Protein AF-N2BZY5-F1 (afdb_monomer)

Sequence (332 aa):
MLTHQGFYASSLWERPTHDDACEEAANELGKILTGQAGENLLLSGDLSRTLAQLPAAQDITGPLWVQYEPEMLTSLYQLQAACGATGLLTETAACTSNRLAELQEGLVCQELCDKAARAAYAVGPRFVIGTMSSAHIPVYDQDSPAARQVRALYTEQARALVDAQVHALFITGMTNIEDAVCAVHASRLVCSRPLICALDAEAVTSNYHKDQLSAQVKRLVDVGADAVGISNVLLSVGALFAACLDASDPVQPSVQTLAQDLVDSAQRYGIGTLMTICPDRSGCSDSQDSADEQAFLQLAQDLARANIRVIGAGKGSTAHHTAALSAGLLAL

pLDDT: mean 85.98, std 18.82, range [23.89, 98.56]

InterPro domains:
  IPR003726 Homocysteine-binding domain [PF02574] (42-327)
  IPR036589 Homocysteine-binding domain superfamily [G3DSA:3.20.20.330] (29-331)
  IPR036589 Homocysteine-binding domain superfamily [SSF82282] (37-327)

Radius of gyration: 19.5 Å; Cα contacts (8 Å, |Δi|>4): 643; chains: 1; bounding box: 45×69×50 Å

Secondary structure (DSSP, 8-state):
-----------TT-----HHHHHHHHHHHHHHHTTTT---EEEPPPSHHHHHTSGGGGT--TTHHHHH-HHHHHHHHHHHHHTT--EEEPS-TT-SHHHHHHTTS---HHHHHHHHHHHHHTT--SEEEEEE---S---S-TTSHHHHHHHHHHHHHHHHHHHTT-SEEEEEEE--HHHHHHHHHHHHTT--S-EEEEEEHHHHHTT--HHHHHHHHHHHHHTT-SEEEEEEEETTTTTTTTTT--TTS--PPPHHHHHHHHHHHHHTTT-EEEEEEEPP---S-HHHHHHHHHHHHHHHHHHHHTT--EEEE-TT--HHHHHHHHHHHHT-

Structure (mmCIF, N/CA/C/O backbone):
data_AF-N2BZY5-F1
#
_entry.id   AF-N2BZY5-F1
#
loop_
_atom_site.group_PDB
_atom_site.id
_atom_site.type_symbol
_atom_site.label_atom_id
_atom_site.label_alt_id
_atom_site.label_comp_id
_atom_site.label_asym_id
_atom_site.label_entity_id
_atom_site.label_seq_id
_atom_site.pdbx_PDB_ins_code
_atom_site.Cartn_x
_atom_site.Cartn_y
_atom_site.Cartn_z
_atom_site.occupancy
_atom_site.B_iso_or_equiv
_atom_site.auth_seq_id
_atom_site.auth_comp_id
_atom_site.auth_asym_id
_atom_site.auth_atom_id
_atom_site.pdbx_PDB_model_num
ATOM 1 N N . MET A 1 1 ? -21.542 -34.645 22.749 1.00 30.09 1 MET A N 1
ATOM 2 C CA . MET A 1 1 ? -20.431 -34.717 23.719 1.00 30.09 1 MET A CA 1
ATOM 3 C C . MET A 1 1 ? -19.150 -34.876 22.918 1.00 30.09 1 MET A C 1
ATOM 5 O O . MET A 1 1 ? -19.073 -35.853 22.193 1.00 30.09 1 MET A O 1
ATOM 9 N N . LEU A 1 2 ? -18.291 -33.845 22.964 1.00 28.16 2 LEU A N 1
ATOM 10 C CA . LEU A 1 2 ? -16.811 -33.847 23.012 1.00 28.16 2 LEU A CA 1
ATOM 11 C C . LEU A 1 2 ? -16.089 -35.090 22.414 1.00 28.16 2 LEU A C 1
ATOM 13 O O . LEU A 1 2 ? -16.429 -36.205 22.776 1.00 28.16 2 LEU A O 1
ATOM 17 N N . THR A 1 3 ? -15.029 -35.042 21.598 1.00 28.81 3 THR A N 1
ATOM 18 C CA . THR A 1 3 ? -14.005 -34.014 21.341 1.00 28.81 3 THR A CA 1
ATOM 19 C C . THR A 1 3 ? -12.932 -34.588 20.397 1.00 28.81 3 THR A C 1
ATOM 21 O O . THR A 1 3 ? -12.598 -35.760 20.514 1.00 28.81 3 THR A O 1
ATOM 24 N N . HIS A 1 4 ? -12.316 -33.684 19.626 1.00 29.47 4 HIS A N 1
ATOM 25 C CA . HIS A 1 4 ? -10.886 -33.587 19.282 1.00 29.47 4 HIS A CA 1
ATOM 26 C C . HIS A 1 4 ? -10.173 -34.508 18.265 1.00 29.47 4 HIS A C 1
ATOM 28 O O . HIS A 1 4 ? -10.130 -35.723 18.394 1.00 29.47 4 HIS A O 1
ATOM 34 N N . GLN A 1 5 ? -9.411 -33.779 17.427 1.00 27.20 5 GLN A N 1
ATOM 35 C CA . GLN A 1 5 ? -8.133 -34.075 16.753 1.00 27.20 5 GLN A CA 1
ATOM 36 C C . GLN A 1 5 ? -8.220 -34.739 15.362 1.00 27.20 5 GLN A C 1
ATOM 38 O O . GLN A 1 5 ? -8.852 -35.768 15.201 1.00 27.20 5 GLN A O 1
ATOM 43 N N . GLY A 1 6 ? -7.612 -34.203 14.296 1.00 23.89 6 GLY A N 1
ATOM 44 C CA . GLY A 1 6 ? -6.551 -33.197 14.222 1.00 23.89 6 GLY A CA 1
ATOM 45 C C . GLY A 1 6 ? -6.642 -32.308 12.980 1.00 23.89 6 GLY A C 1
ATOM 46 O O . GLY A 1 6 ? -6.940 -32.769 11.881 1.00 23.89 6 GLY A O 1
ATOM 47 N N . PHE A 1 7 ? -6.328 -31.028 13.186 1.00 28.34 7 PHE A N 1
ATOM 48 C CA . PHE A 1 7 ? -5.764 -30.153 12.166 1.00 28.34 7 PHE A CA 1
ATOM 49 C C . PHE A 1 7 ? -4.431 -30.772 11.730 1.00 28.34 7 PHE A C 1
ATOM 51 O O . PHE A 1 7 ? -3.403 -30.563 12.371 1.00 28.34 7 PHE A O 1
ATOM 58 N N . TYR A 1 8 ? -4.459 -31.607 10.694 1.00 25.67 8 TYR A N 1
ATOM 59 C CA . TYR A 1 8 ? -3.241 -32.001 10.006 1.00 25.67 8 TYR A CA 1
ATOM 60 C C . TYR A 1 8 ? -2.843 -30.866 9.077 1.00 25.67 8 TYR A C 1
ATOM 62 O O . TYR A 1 8 ? -3.634 -30.422 8.248 1.00 25.67 8 TYR A O 1
ATOM 70 N N . ALA A 1 9 ? -1.606 -30.415 9.262 1.00 27.94 9 ALA A N 1
ATOM 71 C CA . ALA A 1 9 ? -0.863 -29.575 8.348 1.00 27.94 9 ALA A CA 1
ATOM 72 C C . ALA A 1 9 ? -0.946 -30.155 6.927 1.00 27.94 9 ALA A C 1
ATOM 74 O O . ALA A 1 9 ? -0.213 -31.080 6.579 1.00 27.94 9 ALA A O 1
ATOM 75 N N . SER A 1 10 ? -1.873 -29.645 6.118 1.00 26.27 10 SER A N 1
ATOM 76 C CA . SER A 1 10 ? -1.855 -29.859 4.677 1.00 26.27 10 SER A CA 1
ATOM 77 C C . SER A 1 10 ? -0.783 -28.939 4.106 1.00 26.27 10 SER A C 1
ATOM 79 O O . SER A 1 10 ? -0.825 -27.736 4.362 1.00 26.27 10 SER A O 1
ATOM 81 N N . SER A 1 11 ? 0.198 -29.532 3.424 1.00 27.98 11 SER A N 1
ATOM 82 C CA . SER A 1 11 ? 1.244 -28.905 2.604 1.00 27.98 11 SER A CA 1
ATOM 83 C C . SER A 1 11 ? 1.141 -27.376 2.478 1.00 27.98 11 SER A C 1
ATOM 85 O O . SER A 1 11 ? 0.394 -26.848 1.660 1.00 27.98 11 SER A O 1
ATOM 87 N N . LEU A 1 12 ? 1.981 -26.667 3.242 1.00 28.31 12 LEU A N 1
ATOM 88 C CA . LEU A 1 12 ? 2.217 -25.207 3.225 1.00 28.31 12 LEU A CA 1
ATOM 89 C C . LEU A 1 12 ? 2.613 -24.618 1.845 1.00 28.31 12 LEU A C 1
ATOM 91 O O . LEU A 1 12 ? 2.941 -23.442 1.749 1.00 28.31 12 LEU A O 1
ATOM 95 N N . TRP A 1 13 ? 2.563 -25.420 0.780 1.00 32.06 13 TRP A N 1
ATOM 96 C CA . TRP A 1 13 ? 2.976 -25.095 -0.586 1.00 32.06 13 TRP A CA 1
ATOM 97 C C . TRP A 1 13 ? 1.887 -25.360 -1.638 1.00 32.06 13 TRP A C 1
ATOM 99 O O . TRP A 1 13 ? 2.074 -25.009 -2.797 1.00 32.06 13 TRP A O 1
ATOM 109 N N . GLU A 1 14 ? 0.749 -25.942 -1.251 1.00 28.44 14 GLU A N 1
ATOM 110 C CA . GLU A 1 14 ? -0.362 -26.271 -2.153 1.00 28.44 14 GLU A CA 1
ATOM 111 C C . GLU A 1 14 ? -1.662 -25.669 -1.610 1.00 28.44 14 GLU A C 1
ATOM 113 O O . GLU A 1 14 ? -2.614 -26.371 -1.269 1.00 28.44 14 GLU A O 1
ATOM 118 N N . ARG A 1 15 ? -1.731 -24.335 -1.510 1.00 36.06 15 ARG A N 1
ATOM 119 C CA . ARG A 1 15 ? -3.056 -23.702 -1.533 1.00 36.06 15 ARG A CA 1
ATOM 120 C C . ARG A 1 15 ? -3.596 -23.822 -2.963 1.00 36.06 15 ARG A C 1
ATOM 122 O O . ARG A 1 15 ? -2.824 -23.612 -3.899 1.00 36.06 15 ARG A O 1
ATOM 129 N N . PRO A 1 16 ? -4.887 -24.135 -3.158 1.00 32.97 16 PRO A N 1
ATOM 130 C CA . PRO A 1 16 ? -5.462 -24.147 -4.489 1.00 32.97 16 PRO A CA 1
ATOM 131 C C . PRO A 1 16 ? -5.433 -22.716 -5.029 1.00 32.97 16 PRO A C 1
ATOM 133 O O . PRO A 1 16 ? -6.160 -21.850 -4.550 1.00 32.97 16 PRO A O 1
ATOM 136 N N . THR A 1 17 ? -4.575 -22.470 -6.015 1.00 39.94 17 THR A N 1
ATOM 137 C CA . THR A 1 17 ? -4.549 -21.267 -6.854 1.00 39.94 17 THR A CA 1
ATOM 138 C C . THR A 1 17 ? -5.733 -21.303 -7.823 1.00 39.94 17 THR A C 1
ATOM 140 O O . THR A 1 17 ? -5.553 -21.349 -9.038 1.00 39.94 17 THR A O 1
ATOM 143 N N . HIS A 1 18 ? -6.953 -21.403 -7.298 1.00 46.59 18 HIS A N 1
ATOM 144 C CA . HIS A 1 18 ? -8.139 -21.143 -8.098 1.00 46.59 18 HIS A CA 1
ATOM 145 C C . HIS A 1 18 ? -8.402 -19.644 -8.022 1.00 46.59 18 HIS A C 1
ATOM 147 O O . HIS A 1 18 ? -8.586 -19.117 -6.922 1.00 46.59 18 HIS A O 1
ATOM 153 N N . ASP A 1 19 ? -8.369 -18.984 -9.183 1.00 60.66 19 ASP A N 1
ATOM 154 C CA . ASP A 1 19 ? -8.603 -17.543 -9.340 1.00 60.66 19 ASP A CA 1
ATOM 155 C C . ASP A 1 19 ? -9.827 -17.082 -8.526 1.00 60.66 19 ASP A C 1
ATOM 157 O O . ASP A 1 19 ? -9.755 -16.066 -7.840 1.00 60.66 19 ASP A O 1
ATOM 161 N N . ASP A 1 20 ? -10.877 -17.909 -8.465 1.00 63.81 20 ASP A N 1
ATOM 162 C CA . ASP A 1 20 ? -12.113 -17.676 -7.712 1.00 63.81 20 ASP A CA 1
ATOM 163 C C . ASP A 1 20 ? -11.895 -17.293 -6.234 1.00 63.81 20 ASP A C 1
ATOM 165 O O . ASP A 1 20 ? -12.515 -16.353 -5.747 1.00 63.81 20 ASP A O 1
ATOM 169 N N . ALA A 1 21 ? -10.997 -17.964 -5.499 1.00 70.44 21 ALA A N 1
ATOM 170 C CA . ALA A 1 21 ? -10.783 -17.670 -4.075 1.00 70.44 21 ALA A CA 1
ATOM 171 C C . ALA A 1 21 ? -10.055 -16.331 -3.865 1.00 70.44 21 ALA A C 1
ATOM 173 O O . ALA A 1 21 ? -10.334 -15.593 -2.916 1.00 70.44 21 ALA A O 1
ATOM 174 N N . CYS A 1 22 ? -9.124 -16.007 -4.766 1.00 79.44 22 CYS A N 1
ATOM 175 C CA . CYS A 1 22 ? -8.436 -14.719 -4.750 1.00 79.44 22 CYS A CA 1
ATOM 176 C C . CYS A 1 22 ? -9.388 -13.594 -5.179 1.00 79.44 22 CYS A C 1
ATOM 178 O O . CYS A 1 22 ? -9.349 -12.507 -4.604 1.00 79.44 22 CYS A O 1
ATOM 180 N N . GLU A 1 23 ? -10.277 -13.856 -6.140 1.00 82.31 23 GLU A N 1
ATOM 181 C CA . GLU A 1 23 ? -11.337 -12.936 -6.551 1.00 82.31 23 GLU A CA 1
ATOM 182 C C . GLU A 1 23 ? -12.365 -12.700 -5.440 1.00 82.31 23 GLU A C 1
ATOM 184 O O . GLU A 1 23 ? -12.753 -11.557 -5.202 1.00 82.31 23 GLU A O 1
ATOM 189 N N . GLU A 1 24 ? -12.783 -13.737 -4.711 1.00 86.62 24 GLU A N 1
ATOM 190 C CA . GLU A 1 24 ? -13.668 -13.608 -3.549 1.00 86.62 24 GLU A CA 1
ATOM 191 C C . GLU A 1 24 ? -13.045 -12.723 -2.463 1.00 86.62 24 GLU A C 1
ATOM 193 O O . GLU A 1 24 ? -13.694 -11.780 -2.001 1.00 86.62 24 GLU A O 1
ATOM 198 N N . ALA A 1 25 ? -11.777 -12.961 -2.112 1.00 89.50 25 ALA A N 1
ATOM 199 C CA . ALA A 1 25 ? -11.051 -12.137 -1.146 1.00 89.50 25 ALA A CA 1
ATOM 200 C C . ALA A 1 25 ? -10.873 -10.688 -1.639 1.00 89.50 25 ALA A C 1
ATOM 202 O O . ALA A 1 25 ? -11.050 -9.739 -0.876 1.00 89.50 25 ALA A O 1
ATOM 203 N N . ALA A 1 26 ? -10.573 -10.484 -2.924 1.00 88.44 26 ALA A N 1
ATOM 204 C CA . ALA A 1 26 ? -10.478 -9.150 -3.516 1.00 88.44 26 ALA A CA 1
ATOM 205 C C . ALA A 1 26 ? -11.829 -8.407 -3.478 1.00 88.44 26 ALA A C 1
ATOM 207 O O . ALA A 1 26 ? -11.891 -7.230 -3.116 1.00 88.44 26 ALA A O 1
ATOM 208 N N . ASN A 1 27 ? -12.928 -9.098 -3.789 1.00 88.25 27 ASN A N 1
ATOM 209 C CA . ASN A 1 27 ? -14.283 -8.549 -3.727 1.00 88.25 27 ASN A CA 1
ATOM 210 C C . ASN A 1 27 ? -14.700 -8.209 -2.292 1.00 88.25 27 ASN A C 1
ATOM 212 O O . ASN A 1 27 ? -15.341 -7.183 -2.055 1.00 88.25 27 ASN A O 1
ATOM 216 N N . GLU A 1 28 ? -14.345 -9.058 -1.329 1.00 92.88 28 GLU A N 1
ATOM 217 C CA . GLU A 1 28 ? -14.543 -8.794 0.094 1.00 92.88 28 GLU A CA 1
ATOM 218 C C . GLU A 1 28 ? -13.796 -7.526 0.521 1.00 92.88 28 GLU A C 1
ATOM 220 O O . GLU A 1 28 ? -14.410 -6.607 1.065 1.00 92.88 28 GLU A O 1
ATOM 225 N N . LEU A 1 29 ? -12.509 -7.417 0.185 1.00 91.94 29 LEU A N 1
ATOM 226 C CA . LEU A 1 29 ? -11.704 -6.234 0.476 1.00 91.94 29 LEU A CA 1
ATOM 227 C C . LEU A 1 29 ? -12.298 -4.961 -0.150 1.00 91.94 29 LEU A C 1
ATOM 229 O O . LEU A 1 29 ? -12.367 -3.926 0.513 1.00 91.94 29 LEU A O 1
ATOM 233 N N . GLY A 1 30 ? -12.804 -5.035 -1.385 1.00 88.12 30 GLY A N 1
ATOM 234 C CA . GLY A 1 30 ? -13.513 -3.927 -2.036 1.00 88.12 30 GLY A CA 1
ATOM 235 C C . GLY A 1 30 ? -14.755 -3.454 -1.264 1.00 88.12 30 GLY A C 1
ATOM 236 O O . GLY A 1 30 ? -14.996 -2.248 -1.136 1.00 88.12 30 GLY A O 1
ATOM 237 N N . LYS A 1 31 ? -15.526 -4.381 -0.680 1.00 88.75 31 LYS A N 1
ATOM 238 C CA . LYS A 1 31 ? -16.683 -4.047 0.172 1.00 88.75 31 LYS A CA 1
ATOM 239 C C . LYS A 1 31 ? -16.264 -3.388 1.484 1.00 88.75 31 LYS A C 1
ATOM 241 O O . LYS A 1 31 ? -16.974 -2.507 1.965 1.00 88.75 31 LYS A O 1
ATOM 246 N N . ILE A 1 32 ? -15.130 -3.788 2.060 1.00 91.19 32 ILE A N 1
ATOM 247 C CA . ILE A 1 32 ? -14.583 -3.150 3.267 1.00 91.19 32 ILE A CA 1
ATOM 248 C C . ILE A 1 32 ? -14.121 -1.728 2.949 1.00 91.19 32 ILE A C 1
ATOM 250 O O . ILE A 1 32 ? -14.527 -0.786 3.626 1.00 91.19 32 ILE A O 1
ATOM 254 N N . LEU A 1 33 ? -13.346 -1.560 1.872 1.00 87.81 33 LEU A N 1
ATOM 255 C CA . LEU A 1 33 ? -12.837 -0.263 1.420 1.00 87.81 33 LEU A CA 1
ATOM 256 C C . LEU A 1 33 ? -13.963 0.758 1.232 1.00 87.81 33 LEU A C 1
ATOM 258 O O . LEU A 1 33 ? -13.866 1.880 1.719 1.00 87.81 33 LEU A O 1
ATOM 262 N N . THR A 1 34 ? -15.049 0.355 0.571 1.00 81.75 34 THR A N 1
ATOM 263 C CA . THR A 1 34 ? -16.216 1.211 0.291 1.00 81.75 34 THR A CA 1
ATOM 264 C C . THR A 1 34 ? -17.190 1.341 1.471 1.00 81.75 34 THR A C 1
ATOM 266 O O . THR A 1 34 ? -18.196 2.043 1.369 1.00 81.75 34 THR A O 1
ATOM 269 N N . GLY A 1 35 ? -16.925 0.669 2.596 1.00 81.38 35 GLY A N 1
ATOM 270 C CA . GLY A 1 35 ? -17.772 0.682 3.791 1.00 81.38 35 GLY A CA 1
ATOM 271 C C . GLY A 1 35 ? -19.040 -0.177 3.699 1.00 81.38 35 GLY A C 1
ATOM 272 O O . GLY A 1 35 ? -19.805 -0.225 4.659 1.00 81.38 35 GLY A O 1
ATOM 273 N N . GLN A 1 36 ? -19.262 -0.894 2.593 1.00 84.19 36 GLN A N 1
ATOM 274 C CA . GLN A 1 36 ? -20.410 -1.793 2.414 1.00 84.19 36 GLN A CA 1
ATOM 275 C C . GLN A 1 36 ? -20.408 -2.966 3.404 1.00 84.19 36 GLN A C 1
ATOM 277 O O . GLN A 1 36 ? -21.474 -3.456 3.770 1.00 84.19 36 GLN A O 1
ATOM 282 N N . ALA A 1 37 ? -19.227 -3.413 3.839 1.00 86.44 37 ALA A N 1
ATOM 283 C CA . ALA A 1 37 ? -19.090 -4.489 4.821 1.00 86.44 37 ALA A CA 1
ATOM 284 C C . ALA A 1 37 ? -19.377 -4.038 6.268 1.00 86.44 37 ALA A C 1
ATOM 286 O O . ALA A 1 37 ? -19.620 -4.878 7.129 1.00 86.44 37 ALA A O 1
ATOM 287 N N . GLY A 1 38 ? -19.358 -2.727 6.552 1.00 85.81 38 GLY A N 1
ATOM 288 C CA . GLY A 1 38 ? -19.574 -2.189 7.901 1.00 85.81 38 GLY A CA 1
ATOM 289 C C . GLY A 1 38 ? -18.452 -2.480 8.907 1.00 85.81 38 GLY A C 1
ATOM 290 O O . GLY A 1 38 ? -18.625 -2.210 10.091 1.00 85.81 38 GLY A O 1
ATOM 291 N N . GLU A 1 39 ? -17.313 -3.003 8.453 1.00 90.06 39 GLU A N 1
ATOM 292 C CA . GLU A 1 39 ? -16.132 -3.289 9.273 1.00 90.06 39 GLU A CA 1
ATOM 293 C C . GLU A 1 39 ? -14.955 -2.371 8.910 1.00 90.06 39 GLU A C 1
ATOM 295 O O . GLU A 1 39 ? -14.935 -1.758 7.839 1.00 90.06 39 GLU A O 1
ATOM 300 N N . ASN A 1 40 ? -13.975 -2.279 9.811 1.00 92.12 40 ASN A N 1
ATOM 301 C CA . ASN A 1 40 ? -12.710 -1.591 9.562 1.00 92.12 40 ASN A CA 1
ATOM 302 C C . ASN A 1 40 ? -11.598 -2.624 9.350 1.00 92.12 40 ASN A C 1
ATOM 304 O O . ASN A 1 40 ? -11.600 -3.684 9.976 1.00 92.12 40 ASN A O 1
ATOM 308 N N . LEU A 1 41 ? -10.625 -2.291 8.505 1.00 94.88 41 LEU A N 1
ATOM 309 C CA . LEU A 1 41 ? -9.455 -3.119 8.239 1.00 94.88 41 LEU A CA 1
ATOM 310 C C . LEU A 1 41 ? -8.208 -2.504 8.870 1.00 94.88 41 LEU A C 1
ATOM 312 O O . LEU A 1 41 ? -7.925 -1.322 8.662 1.00 94.88 41 LEU A O 1
ATOM 316 N N . LEU A 1 42 ? -7.430 -3.335 9.563 1.00 96.94 42 LEU A N 1
ATOM 317 C CA . LEU A 1 42 ? -6.099 -2.973 10.039 1.00 96.94 42 LEU A CA 1
ATOM 318 C C . LEU A 1 42 ? -5.026 -3.576 9.129 1.00 96.94 42 LEU A C 1
ATOM 320 O O . LEU A 1 42 ? -4.963 -4.798 8.953 1.00 96.94 42 LEU A O 1
ATOM 324 N N . LEU A 1 43 ? -4.176 -2.715 8.580 1.00 96.69 43 LEU A N 1
ATOM 325 C CA . LEU A 1 43 ? -3.005 -3.098 7.800 1.00 96.69 43 LEU A CA 1
ATOM 326 C C . LEU A 1 43 ? -1.787 -3.319 8.696 1.00 96.69 43 LEU A C 1
ATOM 328 O O . LEU A 1 43 ? -1.645 -2.666 9.732 1.00 96.69 43 LEU A O 1
ATOM 332 N N . SER A 1 44 ? -0.888 -4.204 8.269 1.00 94.81 44 SER A N 1
ATOM 333 C CA . SER A 1 44 ? 0.421 -4.362 8.900 1.00 94.81 44 SER A CA 1
ATOM 334 C C . SER A 1 44 ? 1.211 -3.062 8.850 1.00 94.81 44 SER A C 1
ATOM 336 O O . SER A 1 44 ? 1.130 -2.313 7.874 1.00 94.81 44 SER A O 1
ATOM 338 N N . GLY A 1 45 ? 2.016 -2.829 9.884 1.00 87.62 45 GLY A N 1
ATOM 339 C CA . GLY A 1 45 ? 2.979 -1.740 9.877 1.00 87.62 45 GLY A CA 1
ATOM 340 C C . GLY A 1 45 ? 4.066 -1.905 8.815 1.00 87.62 45 GLY A C 1
ATOM 341 O O . GLY A 1 45 ? 4.390 -3.024 8.416 1.00 87.62 45 GLY A O 1
ATOM 342 N N . ASP A 1 46 ? 4.649 -0.781 8.403 1.00 85.12 46 ASP A N 1
ATOM 343 C CA . ASP A 1 46 ? 5.882 -0.745 7.614 1.00 85.12 46 ASP A CA 1
ATOM 344 C C . ASP A 1 46 ? 7.024 -1.441 8.378 1.00 85.12 46 ASP A C 1
ATOM 346 O O . ASP A 1 46 ? 7.318 -1.103 9.529 1.00 85.12 46 ASP A O 1
ATOM 350 N N . LEU A 1 47 ? 7.664 -2.435 7.754 1.00 90.81 47 LEU A N 1
ATOM 351 C CA . LEU A 1 47 ? 8.695 -3.236 8.418 1.00 90.81 47 LEU A CA 1
ATOM 352 C C . LEU A 1 47 ? 10.079 -2.578 8.380 1.00 90.81 47 LEU A C 1
ATOM 354 O O . LEU A 1 47 ? 10.999 -3.069 9.039 1.00 90.81 47 LEU A O 1
ATOM 358 N N . SER A 1 48 ? 10.253 -1.464 7.658 1.00 85.62 48 SER A N 1
ATOM 359 C CA . SER A 1 48 ? 11.575 -0.895 7.372 1.00 85.62 48 SER A CA 1
ATOM 360 C C . SER A 1 48 ? 12.342 -0.505 8.635 1.00 85.62 48 SER A C 1
ATOM 362 O O . SER A 1 48 ? 13.545 -0.753 8.712 1.00 85.62 48 SER A O 1
ATOM 364 N N . ARG A 1 49 ? 11.667 0.027 9.668 1.00 85.81 49 ARG A N 1
ATOM 365 C CA . ARG A 1 49 ? 12.311 0.359 10.954 1.00 85.81 49 ARG A CA 1
ATOM 366 C C . ARG A 1 49 ? 12.800 -0.889 11.674 1.00 85.81 49 ARG A C 1
ATOM 368 O O . ARG A 1 49 ? 13.930 -0.897 12.153 1.00 85.81 49 ARG A O 1
ATOM 375 N N . THR A 1 50 ? 11.963 -1.919 11.773 1.00 89.19 50 THR A N 1
ATOM 376 C CA . THR A 1 50 ? 12.338 -3.165 12.452 1.00 89.19 50 THR A CA 1
ATOM 377 C C . THR A 1 50 ? 13.478 -3.852 11.715 1.00 89.19 50 THR A C 1
ATOM 379 O O . THR A 1 50 ? 14.449 -4.253 12.348 1.00 89.19 50 THR A O 1
ATOM 382 N N . LEU A 1 51 ? 13.413 -3.907 10.383 1.00 91.31 51 LEU A N 1
ATOM 383 C CA . LEU A 1 51 ? 14.484 -4.450 9.551 1.00 91.31 51 LEU A CA 1
ATOM 384 C C . LEU A 1 51 ? 15.786 -3.664 9.725 1.00 91.31 51 LEU A C 1
ATOM 386 O O . LEU A 1 51 ? 16.826 -4.278 9.924 1.00 91.31 51 LEU A O 1
ATOM 390 N N . ALA A 1 52 ? 15.734 -2.329 9.757 1.00 88.62 52 ALA A N 1
ATOM 391 C CA . ALA A 1 52 ? 16.907 -1.474 9.959 1.00 88.62 52 ALA A CA 1
ATOM 392 C C . ALA A 1 52 ? 17.592 -1.648 11.330 1.00 88.62 52 ALA A C 1
ATOM 394 O O . ALA A 1 52 ? 18.741 -1.242 11.496 1.00 88.62 52 ALA A O 1
ATOM 395 N N . GLN A 1 53 ? 16.905 -2.231 12.316 1.00 88.69 53 GLN A N 1
ATOM 396 C CA . GLN A 1 53 ? 17.463 -2.526 13.640 1.00 88.69 53 GLN A CA 1
ATOM 397 C C . GLN A 1 53 ? 18.127 -3.907 13.720 1.00 88.69 53 GLN A C 1
ATOM 399 O O . GLN A 1 53 ? 18.818 -4.196 14.699 1.00 88.69 53 GLN A O 1
ATOM 404 N N . LEU A 1 54 ? 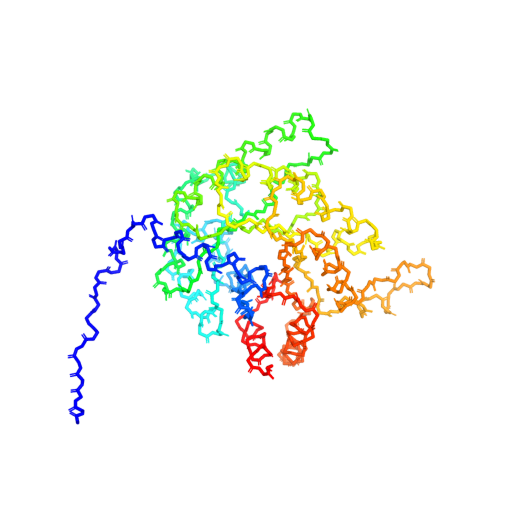17.932 -4.770 12.718 1.00 91.19 54 LEU A N 1
ATOM 405 C CA . LEU A 1 54 ? 18.551 -6.090 12.689 1.00 91.19 54 LEU A CA 1
ATOM 406 C C . LEU A 1 54 ? 20.038 -5.983 12.317 1.00 91.19 54 LEU A C 1
ATOM 408 O O . LEU A 1 54 ? 20.398 -5.168 11.468 1.00 91.19 54 LEU A O 1
ATOM 412 N N . PRO A 1 55 ? 20.918 -6.841 12.871 1.00 90.19 55 PRO A N 1
ATOM 413 C CA . PRO A 1 55 ? 22.345 -6.814 12.545 1.00 90.19 55 PRO A CA 1
ATOM 414 C C . PRO A 1 55 ? 22.647 -6.918 11.042 1.00 90.19 55 PRO A C 1
ATOM 416 O O . PRO A 1 55 ? 23.569 -6.265 10.562 1.00 90.19 55 PRO A O 1
ATOM 419 N N . ALA A 1 56 ? 21.843 -7.685 10.296 1.00 90.00 56 ALA A N 1
ATOM 420 C CA . ALA A 1 56 ? 22.005 -7.877 8.854 1.00 90.00 56 ALA A CA 1
ATOM 421 C C . ALA A 1 56 ? 21.649 -6.636 8.009 1.00 90.00 56 ALA A C 1
ATOM 423 O O . ALA A 1 56 ? 21.963 -6.597 6.822 1.00 90.00 56 ALA A O 1
ATOM 424 N N . ALA A 1 57 ? 21.059 -5.589 8.600 1.00 89.44 57 ALA A N 1
ATOM 425 C CA . ALA A 1 57 ? 20.717 -4.351 7.895 1.00 89.44 57 ALA A CA 1
ATOM 426 C C . ALA A 1 57 ? 21.932 -3.576 7.360 1.00 89.44 57 ALA A C 1
ATOM 428 O O . ALA A 1 57 ? 21.768 -2.676 6.539 1.00 89.44 57 ALA A O 1
ATOM 429 N N . GLN A 1 58 ? 23.142 -3.901 7.831 1.00 86.38 58 GLN A N 1
ATOM 430 C CA . GLN A 1 58 ? 24.385 -3.330 7.302 1.00 86.38 58 GLN A CA 1
ATOM 431 C C . GLN A 1 58 ? 24.622 -3.743 5.845 1.00 86.38 58 GLN A C 1
ATOM 433 O O . GLN A 1 58 ? 25.134 -2.942 5.066 1.00 86.38 58 GLN A O 1
ATOM 438 N N . ASP A 1 59 ? 24.197 -4.957 5.487 1.00 87.12 59 ASP A N 1
ATOM 439 C CA . ASP A 1 59 ? 24.454 -5.573 4.185 1.00 87.12 59 ASP A CA 1
ATOM 440 C C . ASP A 1 59 ? 23.167 -5.749 3.356 1.00 87.12 59 ASP A C 1
ATOM 442 O O . ASP A 1 59 ? 23.216 -5.811 2.129 1.00 87.12 59 ASP A O 1
ATOM 446 N N . ILE A 1 60 ? 21.997 -5.803 4.006 1.00 89.81 60 ILE A N 1
ATOM 447 C CA . ILE A 1 60 ? 20.700 -6.069 3.373 1.00 89.81 60 ILE A CA 1
ATOM 448 C C . ILE A 1 60 ? 19.792 -4.844 3.506 1.00 89.81 60 ILE A C 1
ATOM 450 O O . ILE A 1 60 ? 19.397 -4.446 4.604 1.00 89.81 60 ILE A O 1
ATOM 454 N N . THR A 1 61 ? 19.400 -4.256 2.373 1.00 85.44 61 THR A N 1
ATOM 455 C CA . THR A 1 61 ? 18.511 -3.085 2.339 1.00 85.44 61 THR A CA 1
ATOM 456 C C . THR A 1 61 ? 17.335 -3.278 1.386 1.00 85.44 61 THR A C 1
ATOM 458 O O . THR A 1 61 ? 17.455 -3.891 0.325 1.00 85.44 61 THR A O 1
ATOM 461 N N . GLY A 1 62 ? 16.172 -2.743 1.773 1.00 86.31 62 GLY A N 1
ATOM 462 C CA . GLY A 1 62 ? 14.973 -2.702 0.934 1.00 86.31 62 GLY A CA 1
ATOM 463 C C . GLY A 1 62 ? 14.607 -4.070 0.328 1.00 86.31 62 GLY A C 1
ATOM 464 O O . GLY A 1 62 ? 14.474 -5.035 1.082 1.00 86.31 62 GLY A O 1
ATOM 465 N N . PRO A 1 63 ? 14.479 -4.187 -1.010 1.00 92.00 63 PRO A N 1
ATOM 466 C CA . PRO A 1 63 ? 14.114 -5.438 -1.683 1.00 92.00 63 PRO A CA 1
ATOM 467 C C . PRO A 1 63 ? 15.044 -6.629 -1.406 1.00 92.00 63 PRO A C 1
ATOM 469 O O . PRO A 1 63 ? 14.639 -7.774 -1.599 1.00 92.00 63 PRO A O 1
ATOM 472 N N . LEU A 1 64 ? 16.274 -6.397 -0.933 1.00 94.88 64 LEU A N 1
ATOM 473 C CA . LEU A 1 64 ? 17.211 -7.478 -0.614 1.00 94.88 64 LEU A CA 1
ATOM 474 C C . LEU A 1 64 ? 16.731 -8.351 0.549 1.00 94.88 64 LEU A C 1
ATOM 476 O O . LEU A 1 64 ? 17.065 -9.532 0.590 1.00 94.88 64 LEU A O 1
ATOM 480 N N . TRP A 1 65 ? 15.894 -7.821 1.446 1.00 95.62 65 TRP A N 1
ATOM 481 C CA . TRP A 1 65 ? 15.271 -8.623 2.502 1.00 95.62 65 TRP A CA 1
ATOM 482 C C . TRP A 1 65 ? 14.352 -9.701 1.932 1.00 95.62 65 TRP A C 1
ATOM 484 O O . TRP A 1 65 ? 14.367 -10.834 2.401 1.00 95.62 65 TRP A O 1
ATOM 494 N N . VAL A 1 66 ? 13.608 -9.380 0.870 1.00 95.75 66 VAL A N 1
ATOM 495 C CA . VAL A 1 66 ? 12.782 -10.359 0.153 1.00 95.75 66 VAL A CA 1
ATOM 496 C C . VAL A 1 66 ? 13.664 -11.410 -0.515 1.00 95.75 66 VAL A C 1
ATOM 498 O O . VAL A 1 66 ? 13.347 -12.600 -0.489 1.00 95.75 66 VAL A O 1
ATOM 501 N N . GLN A 1 67 ? 14.781 -10.980 -1.106 1.00 95.62 67 GLN A N 1
ATOM 502 C CA . GLN A 1 67 ? 15.668 -11.879 -1.832 1.00 95.62 67 GLN A CA 1
ATOM 503 C C . GLN A 1 67 ? 16.405 -12.853 -0.916 1.00 95.62 67 GLN A C 1
ATOM 505 O O . GLN A 1 67 ? 16.464 -14.042 -1.232 1.00 95.62 67 GLN A O 1
ATOM 510 N N . TYR A 1 68 ? 16.977 -12.366 0.180 1.00 95.44 68 TYR A N 1
ATOM 511 C CA . TYR A 1 68 ? 17.940 -13.129 0.970 1.00 95.44 68 TYR A CA 1
ATOM 512 C C . TYR A 1 68 ? 17.370 -13.671 2.280 1.00 95.44 68 TYR A C 1
ATOM 514 O O . TYR A 1 68 ? 17.816 -14.724 2.716 1.00 95.44 68 TYR A O 1
ATOM 522 N N . GLU A 1 69 ? 16.361 -13.019 2.863 1.00 95.81 69 GLU A N 1
ATOM 523 C CA . GLU A 1 69 ? 15.837 -13.358 4.196 1.00 95.81 69 GLU A CA 1
ATOM 524 C C . GLU A 1 69 ? 14.284 -13.380 4.242 1.00 95.81 69 GLU A C 1
ATOM 526 O O . GLU A 1 69 ? 13.661 -12.726 5.093 1.00 95.81 69 GLU A O 1
ATOM 531 N N . PRO A 1 70 ? 13.596 -14.115 3.342 1.00 95.19 70 PRO A N 1
ATOM 532 C CA . PRO A 1 70 ? 12.129 -14.166 3.313 1.00 95.19 70 PRO A CA 1
ATOM 533 C C . PRO A 1 70 ? 11.512 -14.814 4.569 1.00 95.19 70 PRO A C 1
ATOM 535 O O . PRO A 1 70 ? 10.372 -14.509 4.938 1.00 95.19 70 PRO A O 1
ATOM 538 N N . GLU A 1 71 ? 12.241 -15.687 5.266 1.00 95.06 71 GLU A N 1
ATOM 539 C CA . GLU A 1 71 ? 11.819 -16.285 6.537 1.00 95.06 71 GLU A CA 1
ATOM 540 C C . GLU A 1 71 ? 11.759 -15.237 7.656 1.00 95.06 71 GLU A C 1
ATOM 542 O O . GLU A 1 71 ? 10.859 -15.277 8.508 1.00 95.06 71 GLU A O 1
ATOM 547 N N . MET A 1 72 ? 12.672 -14.258 7.631 1.00 95.75 72 MET A N 1
ATOM 548 C CA . MET A 1 72 ? 12.630 -13.134 8.561 1.00 95.75 72 MET A CA 1
ATOM 549 C C . MET A 1 72 ? 11.382 -12.287 8.308 1.00 95.75 72 MET A C 1
ATOM 551 O O . MET A 1 72 ? 10.646 -11.989 9.249 1.00 95.75 72 MET A O 1
ATOM 555 N N . LEU A 1 73 ? 11.077 -11.979 7.043 1.00 95.75 73 LEU A N 1
ATOM 556 C CA . LEU A 1 73 ? 9.842 -11.271 6.687 1.00 95.75 73 LEU A CA 1
ATOM 557 C C . LEU A 1 73 ? 8.599 -12.026 7.165 1.00 95.75 73 LEU A C 1
ATOM 559 O O . LEU A 1 73 ? 7.726 -11.433 7.792 1.00 95.75 73 LEU A O 1
ATOM 563 N N . THR A 1 74 ? 8.553 -13.342 6.954 1.00 97.25 74 THR A N 1
ATOM 564 C CA . THR A 1 74 ? 7.454 -14.197 7.434 1.00 97.25 74 THR A CA 1
ATOM 565 C C . THR A 1 74 ? 7.278 -14.092 8.951 1.00 97.25 74 THR A C 1
ATOM 567 O O . THR A 1 74 ? 6.159 -13.954 9.441 1.00 97.25 74 THR A O 1
ATOM 570 N N . SER A 1 75 ? 8.374 -14.098 9.710 1.00 97.12 75 SER A N 1
ATOM 571 C CA . SER A 1 75 ? 8.336 -13.967 11.173 1.00 97.12 75 SER A CA 1
ATOM 572 C C . SER A 1 75 ? 7.847 -12.582 11.620 1.00 97.12 75 SER A C 1
ATOM 574 O O . SER A 1 75 ? 7.072 -12.467 12.570 1.00 97.12 75 SER A O 1
ATOM 576 N N . LEU A 1 76 ? 8.247 -11.517 10.917 1.00 96.06 76 LEU A N 1
ATOM 577 C CA . LEU A 1 76 ? 7.740 -10.167 11.178 1.00 96.06 76 LEU A CA 1
ATOM 578 C C . LEU A 1 76 ? 6.254 -10.040 10.828 1.00 96.06 76 LEU A C 1
ATOM 580 O O . LEU A 1 76 ? 5.497 -9.440 11.587 1.00 96.06 76 LEU A O 1
ATOM 584 N N . TYR A 1 77 ? 5.803 -10.657 9.738 1.00 97.38 77 TYR A N 1
ATOM 585 C CA . TYR A 1 77 ? 4.385 -10.729 9.402 1.00 97.38 77 TYR A CA 1
ATOM 586 C C . TYR A 1 77 ? 3.571 -11.503 10.446 1.00 97.38 77 TYR A C 1
ATOM 588 O O . TYR A 1 77 ? 2.469 -11.076 10.783 1.00 97.38 77 TYR A O 1
ATOM 596 N N . GLN A 1 78 ? 4.104 -12.596 11.008 1.00 97.31 78 GLN A N 1
ATOM 597 C CA . GLN A 1 78 ? 3.462 -13.311 12.121 1.00 97.31 78 GLN A CA 1
ATOM 598 C C . GLN A 1 78 ? 3.287 -12.402 13.338 1.00 97.31 78 GLN A C 1
ATOM 600 O O . GLN A 1 78 ? 2.225 -12.408 13.958 1.00 97.31 78 GLN A O 1
ATOM 605 N N . LEU A 1 79 ? 4.297 -11.587 13.648 1.00 96.50 79 LEU A N 1
ATOM 606 C CA . LEU A 1 79 ? 4.210 -10.595 14.714 1.00 96.50 79 LEU A CA 1
ATOM 607 C C . LEU A 1 79 ? 3.125 -9.545 14.420 1.00 96.50 79 LEU A C 1
ATOM 609 O O . LEU A 1 79 ? 2.293 -9.278 15.281 1.00 96.50 79 LEU A O 1
ATOM 613 N N . GLN A 1 80 ? 3.077 -8.999 13.202 1.00 96.38 80 GLN A N 1
ATOM 614 C CA . GLN A 1 80 ? 2.042 -8.037 12.795 1.00 96.38 80 GLN A CA 1
ATOM 615 C C . GLN A 1 80 ? 0.628 -8.638 12.878 1.00 96.38 80 GLN A C 1
ATOM 617 O O . GLN A 1 80 ? -0.287 -8.002 13.404 1.00 96.38 80 GLN A O 1
ATOM 622 N N . ALA A 1 81 ? 0.451 -9.880 12.422 1.00 96.25 81 ALA A N 1
ATOM 623 C CA . ALA A 1 81 ? -0.816 -10.599 12.515 1.00 96.25 81 ALA A CA 1
ATOM 624 C C . ALA A 1 81 ? -1.224 -10.858 13.976 1.00 96.25 81 ALA A C 1
ATOM 626 O O . ALA A 1 81 ? -2.385 -10.669 14.334 1.00 96.25 81 ALA A O 1
ATOM 627 N N . ALA A 1 82 ? -0.271 -11.212 14.847 1.00 96.38 82 ALA A N 1
ATOM 628 C CA . ALA A 1 82 ? -0.513 -11.365 16.283 1.00 96.38 82 ALA A CA 1
ATOM 629 C C . ALA A 1 82 ? -0.923 -10.043 16.959 1.00 96.38 82 ALA A C 1
ATOM 631 O O . ALA A 1 82 ? -1.683 -10.058 17.926 1.00 96.38 82 ALA A O 1
ATOM 632 N N . CYS A 1 83 ? -0.477 -8.903 16.426 1.00 95.56 83 CYS A N 1
ATOM 633 C CA . CYS A 1 83 ? -0.916 -7.570 16.842 1.00 95.56 83 CYS A CA 1
ATOM 634 C C . CYS A 1 83 ? -2.289 -7.163 16.271 1.00 95.56 83 CYS A C 1
ATOM 636 O O . CYS A 1 83 ? -2.799 -6.101 16.620 1.00 95.56 83 CYS A O 1
ATOM 638 N N . GLY A 1 84 ? -2.915 -7.997 15.435 1.00 95.12 84 GLY A N 1
ATOM 639 C CA . GLY A 1 84 ? -4.261 -7.789 14.894 1.00 95.12 84 GLY A CA 1
ATOM 640 C C . GLY A 1 84 ? -4.314 -7.262 13.461 1.00 95.12 84 GLY A C 1
ATOM 641 O O . GLY A 1 84 ? -5.408 -6.987 12.966 1.00 95.12 84 GLY A O 1
ATOM 642 N N . ALA A 1 85 ? -3.176 -7.130 12.770 1.00 96.31 85 ALA A N 1
ATOM 643 C CA . ALA A 1 85 ? -3.189 -6.812 11.346 1.00 96.31 85 ALA A CA 1
ATOM 644 C C . ALA A 1 85 ? -3.880 -7.935 10.558 1.00 96.31 85 ALA A C 1
ATOM 646 O O . ALA A 1 85 ? -3.514 -9.107 10.652 1.00 96.31 85 ALA A O 1
ATOM 647 N N . THR A 1 86 ? -4.882 -7.573 9.764 1.00 94.56 86 THR A N 1
ATOM 648 C CA . THR A 1 86 ? -5.671 -8.512 8.949 1.00 94.56 86 THR A CA 1
ATOM 649 C C . THR A 1 86 ? -5.304 -8.435 7.469 1.00 94.56 86 THR A C 1
ATOM 651 O O . THR A 1 86 ? -5.452 -9.430 6.755 1.00 94.56 86 THR A O 1
ATOM 654 N N . GLY A 1 87 ? -4.780 -7.290 7.018 1.00 96.69 87 GLY A N 1
ATOM 655 C CA . GLY A 1 87 ? -4.131 -7.129 5.718 1.00 96.69 87 GLY A CA 1
ATOM 656 C C . GLY A 1 87 ? -2.621 -6.967 5.868 1.00 96.69 87 GLY A C 1
ATOM 657 O O . GLY A 1 87 ? -2.169 -6.041 6.534 1.00 96.69 87 GLY A O 1
ATOM 658 N N . LEU A 1 88 ? -1.839 -7.843 5.241 1.00 97.56 88 LEU A N 1
ATOM 659 C CA . LEU A 1 88 ? -0.383 -7.733 5.203 1.00 97.56 88 LEU A CA 1
ATOM 660 C C . LEU A 1 88 ? 0.066 -7.017 3.930 1.00 97.56 88 LEU A C 1
ATOM 662 O O . LEU A 1 88 ? -0.338 -7.386 2.826 1.00 97.56 88 LEU A O 1
ATOM 666 N N . LEU A 1 89 ? 0.907 -6.002 4.102 1.00 97.31 89 LEU A N 1
ATOM 667 C CA . LEU A 1 89 ? 1.540 -5.250 3.025 1.00 97.31 89 LEU A CA 1
ATOM 668 C C . LEU A 1 89 ? 2.814 -5.967 2.588 1.00 97.31 89 LEU A C 1
ATOM 670 O O . LEU A 1 89 ? 3.676 -6.238 3.418 1.00 97.31 89 LEU A O 1
ATOM 674 N N . THR A 1 90 ? 2.954 -6.270 1.299 1.00 97.12 90 THR A N 1
ATOM 675 C CA . THR A 1 90 ? 4.185 -6.887 0.795 1.00 97.12 90 THR A CA 1
ATOM 676 C C . THR A 1 90 ? 5.343 -5.888 0.816 1.00 97.12 90 THR A C 1
ATOM 678 O O . THR A 1 90 ? 5.172 -4.722 0.453 1.00 97.12 90 THR A O 1
ATOM 681 N N . GLU A 1 91 ? 6.549 -6.359 1.138 1.00 96.12 91 GLU A N 1
ATOM 682 C CA . GLU A 1 91 ? 7.811 -5.600 1.054 1.00 96.12 91 GLU A CA 1
ATOM 683 C C . GLU A 1 91 ? 8.280 -5.394 -0.403 1.00 96.12 91 GLU A C 1
ATOM 685 O O . GLU A 1 91 ? 9.390 -5.741 -0.799 1.00 96.12 91 GLU A O 1
ATOM 690 N N . THR A 1 92 ? 7.403 -4.837 -1.242 1.00 96.88 92 THR A N 1
ATOM 691 C CA . THR A 1 92 ? 7.625 -4.652 -2.685 1.00 96.88 92 THR A CA 1
ATOM 692 C C . THR A 1 92 ? 7.625 -3.191 -3.116 1.00 96.88 92 THR A C 1
ATOM 694 O O . THR A 1 92 ? 7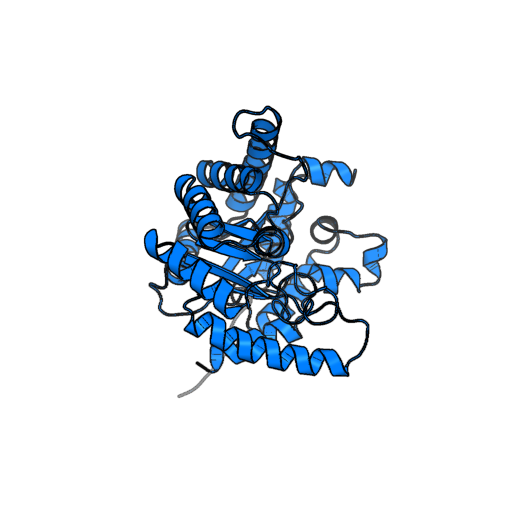.794 -2.909 -4.297 1.00 96.88 92 THR A O 1
ATOM 697 N N . ALA A 1 93 ? 7.501 -2.230 -2.195 1.00 95.25 93 ALA A N 1
ATOM 698 C CA . ALA A 1 93 ? 7.393 -0.802 -2.521 1.00 95.25 93 ALA A CA 1
ATOM 699 C C . ALA A 1 93 ? 8.510 -0.279 -3.454 1.00 95.25 93 ALA A C 1
ATOM 701 O O . ALA A 1 93 ? 8.284 0.641 -4.237 1.00 95.25 93 ALA A O 1
ATOM 702 N N . ALA A 1 94 ? 9.702 -0.882 -3.389 1.00 93.25 94 ALA A N 1
ATOM 703 C CA . ALA A 1 94 ? 10.891 -0.522 -4.161 1.00 93.25 94 ALA A CA 1
ATOM 704 C C . ALA A 1 94 ? 11.249 -1.513 -5.290 1.00 93.25 94 ALA A C 1
ATOM 706 O O . ALA A 1 94 ? 12.394 -1.541 -5.731 1.00 93.25 94 ALA A O 1
ATOM 707 N N . CYS A 1 95 ? 10.301 -2.337 -5.748 1.00 96.12 95 CYS A N 1
ATOM 708 C CA . CYS A 1 95 ? 10.558 -3.399 -6.729 1.00 96.12 95 CYS A CA 1
ATOM 709 C C . CYS A 1 95 ? 10.365 -2.995 -8.201 1.00 96.12 95 CYS A C 1
ATOM 711 O O . CYS A 1 95 ? 10.325 -3.875 -9.058 1.00 96.12 95 CYS A O 1
ATOM 713 N N . THR A 1 96 ? 10.265 -1.706 -8.542 1.00 97.19 96 THR A N 1
ATOM 714 C CA . THR A 1 96 ? 10.322 -1.295 -9.955 1.00 97.19 96 THR A CA 1
ATOM 715 C C . THR A 1 96 ? 11.701 -1.608 -10.539 1.00 97.19 96 THR A C 1
ATOM 717 O O . THR A 1 96 ? 12.723 -1.411 -9.881 1.00 97.19 96 THR A O 1
ATOM 720 N N . SER A 1 97 ? 11.765 -2.054 -11.795 1.00 96.75 97 SER A N 1
ATOM 721 C CA . SER A 1 97 ? 13.020 -2.533 -12.398 1.00 96.75 97 SER A CA 1
ATOM 722 C C . SER A 1 97 ? 14.154 -1.508 -12.409 1.00 96.75 97 SER A C 1
ATOM 724 O O . SER A 1 97 ? 15.318 -1.878 -12.280 1.00 96.75 97 SER A O 1
ATOM 726 N N . ASN A 1 98 ? 13.846 -0.210 -12.490 1.00 96.69 98 ASN A N 1
ATOM 727 C CA . ASN A 1 98 ? 14.863 0.834 -12.378 1.00 96.69 98 ASN A CA 1
ATOM 728 C C . ASN A 1 98 ? 15.487 0.895 -10.973 1.00 96.69 98 ASN A C 1
ATOM 730 O O . ASN A 1 98 ? 16.695 1.060 -10.865 1.00 96.69 98 ASN A O 1
ATOM 734 N N . ARG A 1 99 ? 14.686 0.713 -9.916 1.00 95.62 99 ARG A N 1
ATOM 735 C CA . ARG A 1 99 ? 15.158 0.702 -8.526 1.00 95.62 99 ARG A CA 1
ATOM 736 C C . ARG A 1 99 ? 15.898 -0.587 -8.194 1.00 95.62 99 ARG A C 1
ATOM 738 O O . ARG A 1 99 ? 16.900 -0.557 -7.494 1.00 95.62 99 ARG A O 1
ATOM 745 N N . LEU A 1 100 ? 15.450 -1.715 -8.741 1.00 96.31 100 LEU A N 1
ATOM 746 C CA . LEU A 1 100 ? 16.164 -2.987 -8.608 1.00 96.31 100 LEU A CA 1
ATOM 747 C C . LEU A 1 100 ? 17.532 -2.955 -9.301 1.00 96.31 100 LEU A C 1
ATOM 749 O O . LEU A 1 100 ? 18.500 -3.494 -8.771 1.00 96.31 100 LEU A O 1
ATOM 753 N N . ALA A 1 101 ? 17.638 -2.286 -10.452 1.00 95.56 101 ALA A N 1
ATOM 754 C CA . ALA A 1 101 ? 18.905 -2.132 -11.163 1.00 95.56 101 ALA A CA 1
ATOM 755 C C . ALA A 1 101 ? 19.952 -1.329 -10.365 1.00 95.56 101 ALA A C 1
ATOM 757 O O . ALA A 1 101 ? 21.145 -1.608 -10.492 1.00 95.56 101 ALA A O 1
ATOM 758 N N . GLU A 1 102 ? 19.532 -0.380 -9.518 1.00 93.69 102 GLU A N 1
ATOM 759 C CA . GLU A 1 102 ? 20.429 0.390 -8.637 1.00 93.69 102 GLU A CA 1
ATOM 760 C C . GLU A 1 102 ? 21.156 -0.495 -7.616 1.00 93.69 102 GLU A C 1
ATOM 762 O O . GLU A 1 102 ? 22.264 -0.159 -7.202 1.00 93.69 102 GLU A O 1
ATOM 767 N N . LEU A 1 103 ? 20.572 -1.644 -7.258 1.00 92.69 103 LEU A N 1
ATOM 768 C CA . LEU A 1 103 ? 21.164 -2.596 -6.318 1.00 92.69 103 LEU A CA 1
ATOM 769 C C . LEU A 1 103 ? 22.287 -3.432 -6.950 1.00 92.69 103 LEU A C 1
ATOM 771 O O . LEU A 1 103 ? 23.101 -3.976 -6.222 1.00 92.69 103 LEU A O 1
ATOM 775 N N . GLN A 1 104 ? 22.360 -3.526 -8.285 1.00 91.00 104 GLN A N 1
ATOM 776 C CA . GLN A 1 104 ? 23.380 -4.298 -9.024 1.00 91.00 104 GLN A CA 1
ATOM 777 C C . GLN A 1 104 ? 23.432 -5.809 -8.703 1.00 91.00 104 GLN A C 1
ATOM 779 O O . GLN A 1 104 ? 24.408 -6.481 -9.021 1.00 91.00 104 GLN A O 1
ATOM 784 N N . GLU A 1 105 ? 22.343 -6.362 -8.169 1.00 92.19 105 GLU A N 1
ATOM 785 C CA . GLU A 1 105 ? 22.224 -7.771 -7.751 1.00 92.19 105 GLU A CA 1
ATOM 786 C C . GLU A 1 105 ? 21.538 -8.671 -8.805 1.00 92.19 105 GLU A C 1
ATOM 788 O O . GLU A 1 105 ? 21.268 -9.843 -8.560 1.00 92.19 105 GLU A O 1
ATOM 793 N N . GLY A 1 106 ? 21.213 -8.138 -9.991 1.00 93.00 106 GLY A N 1
ATOM 794 C CA . GLY A 1 106 ? 20.552 -8.907 -11.059 1.00 93.00 106 GLY A CA 1
ATOM 795 C C . GLY A 1 106 ? 19.121 -9.352 -10.725 1.00 93.00 106 GLY A C 1
ATOM 796 O O . GLY A 1 106 ? 18.654 -10.362 -11.245 1.00 93.00 106 GLY A O 1
ATOM 797 N N . LEU A 1 107 ? 18.437 -8.611 -9.850 1.00 95.31 107 LEU A N 1
ATOM 798 C CA . LEU A 1 107 ? 17.101 -8.941 -9.357 1.00 95.31 107 LEU A CA 1
ATOM 799 C C . LEU A 1 107 ? 16.028 -8.739 -10.428 1.00 95.31 107 LEU A C 1
ATOM 801 O O . LEU A 1 107 ? 16.066 -7.774 -11.194 1.00 95.31 107 LEU A O 1
ATOM 805 N N . VAL A 1 108 ? 15.021 -9.609 -10.411 1.00 96.62 108 VAL A N 1
ATOM 806 C CA . VAL A 1 108 ? 13.879 -9.562 -11.327 1.00 96.62 108 VAL A CA 1
ATOM 807 C C . VAL A 1 108 ? 12.613 -9.194 -10.555 1.00 96.62 108 VAL A C 1
ATOM 809 O O . VAL A 1 108 ? 12.279 -9.824 -9.552 1.00 96.62 108 VAL A O 1
ATOM 812 N N . CYS A 1 109 ? 11.883 -8.185 -11.043 1.00 97.62 109 CYS A N 1
ATOM 813 C CA . CYS A 1 109 ? 10.661 -7.674 -10.412 1.00 97.62 109 CYS A CA 1
ATOM 814 C C . CYS A 1 109 ? 9.632 -8.785 -10.137 1.00 97.62 109 CYS A C 1
ATOM 816 O O . CYS A 1 109 ? 9.111 -8.887 -9.025 1.00 97.62 109 CYS A O 1
ATOM 818 N N . GLN A 1 110 ? 9.391 -9.647 -11.129 1.00 97.94 110 GLN A N 1
ATOM 819 C CA . GLN A 1 110 ? 8.446 -10.759 -11.031 1.00 97.94 110 GLN A CA 1
ATOM 820 C C . GLN A 1 110 ? 8.799 -11.739 -9.907 1.00 97.94 110 GLN A C 1
ATOM 822 O O . GLN A 1 110 ? 7.939 -12.082 -9.099 1.00 97.94 110 GLN A O 1
ATOM 827 N N . GLU A 1 111 ? 10.064 -12.151 -9.829 1.00 97.56 111 GLU A N 1
ATOM 828 C CA . GLU A 1 111 ? 10.533 -13.114 -8.829 1.00 97.56 111 GLU A CA 1
ATOM 829 C C . GLU A 1 111 ? 10.429 -12.547 -7.411 1.00 97.56 111 GLU A C 1
ATOM 831 O O . GLU A 1 111 ? 9.967 -13.233 -6.499 1.00 97.56 111 GLU A O 1
ATOM 836 N N . LEU A 1 112 ? 10.791 -11.273 -7.222 1.00 97.50 112 LEU A N 1
ATOM 837 C CA . LEU A 1 112 ? 10.667 -10.614 -5.922 1.00 97.50 112 LEU A CA 1
ATOM 838 C C . LEU A 1 112 ? 9.210 -10.440 -5.493 1.00 97.50 112 LEU A C 1
ATOM 840 O O . LEU A 1 112 ? 8.897 -10.654 -4.324 1.00 97.50 112 LEU A O 1
ATOM 844 N N . CYS A 1 113 ? 8.313 -10.080 -6.411 1.00 98.12 113 CYS A N 1
ATOM 845 C CA . CYS A 1 113 ? 6.894 -9.943 -6.087 1.00 98.12 113 CYS A CA 1
ATOM 846 C C . CYS A 1 113 ? 6.276 -11.285 -5.667 1.00 98.12 113 CYS A C 1
ATOM 848 O O . CYS A 1 113 ? 5.589 -11.333 -4.646 1.00 98.12 113 CYS A O 1
ATOM 850 N N . ASP A 1 114 ? 6.567 -12.375 -6.390 1.00 98.06 114 ASP A N 1
ATOM 851 C CA . ASP A 1 114 ? 6.128 -13.729 -6.017 1.00 98.06 114 ASP A CA 1
ATOM 852 C C . ASP A 1 114 ? 6.681 -14.132 -4.642 1.00 98.06 114 ASP A C 1
ATOM 854 O O . ASP A 1 114 ? 5.931 -14.548 -3.756 1.00 98.06 114 ASP A O 1
ATOM 858 N N . LYS A 1 115 ? 7.979 -13.920 -4.409 1.00 97.94 115 LYS A N 1
ATOM 859 C CA . LYS A 1 115 ? 8.635 -14.261 -3.143 1.00 97.94 115 LYS A CA 1
ATOM 860 C C . LYS A 1 115 ? 8.085 -13.467 -1.955 1.00 97.94 115 LYS A C 1
ATOM 862 O O . LYS A 1 115 ? 7.820 -14.047 -0.901 1.00 97.94 115 LYS A O 1
ATOM 867 N N . ALA A 1 116 ? 7.858 -12.165 -2.126 1.00 97.62 116 ALA A N 1
ATOM 868 C CA . ALA A 1 116 ? 7.274 -11.311 -1.095 1.00 97.62 116 ALA A CA 1
ATOM 869 C C . ALA A 1 116 ? 5.826 -11.708 -0.771 1.00 97.62 116 ALA A C 1
ATOM 871 O O . ALA A 1 116 ? 5.462 -11.788 0.405 1.00 97.62 116 ALA A O 1
ATOM 872 N N . ALA A 1 117 ? 5.012 -11.997 -1.793 1.00 97.56 117 ALA A N 1
ATOM 873 C CA . ALA A 1 117 ? 3.644 -12.464 -1.602 1.00 97.56 117 ALA A CA 1
ATOM 874 C C . ALA A 1 117 ? 3.616 -13.813 -0.867 1.00 97.56 117 ALA A C 1
ATOM 876 O O . ALA A 1 117 ? 2.864 -13.968 0.095 1.00 97.56 117 ALA A O 1
ATOM 877 N N . ARG A 1 118 ? 4.482 -14.767 -1.242 1.00 97.44 118 ARG A N 1
ATOM 878 C CA . ARG A 1 118 ? 4.610 -16.062 -0.548 1.00 97.44 118 ARG A CA 1
ATOM 879 C C . ARG A 1 118 ? 4.966 -15.905 0.927 1.00 97.44 118 ARG A C 1
ATOM 881 O O . ARG A 1 118 ? 4.348 -16.570 1.756 1.00 97.44 118 ARG A O 1
ATOM 888 N N . ALA A 1 119 ? 5.907 -15.020 1.259 1.00 97.00 119 ALA A N 1
ATOM 889 C CA . ALA A 1 119 ? 6.273 -14.747 2.650 1.00 97.00 119 ALA A CA 1
ATOM 890 C C . ALA A 1 119 ? 5.075 -14.230 3.470 1.00 97.00 119 ALA A C 1
ATOM 892 O O . ALA A 1 119 ? 4.858 -14.667 4.599 1.00 97.00 119 ALA A O 1
ATOM 893 N N . ALA A 1 120 ? 4.246 -13.354 2.892 1.00 96.94 120 ALA A N 1
ATOM 894 C CA . ALA A 1 120 ? 3.019 -12.891 3.541 1.00 96.94 120 ALA A CA 1
ATOM 895 C C . ALA A 1 120 ? 1.969 -14.014 3.657 1.00 96.94 120 ALA A C 1
ATOM 897 O O . ALA A 1 120 ? 1.386 -14.217 4.724 1.00 96.94 120 ALA A O 1
ATOM 898 N N . TYR A 1 121 ? 1.751 -14.793 2.593 1.00 96.56 121 TYR A N 1
ATOM 899 C CA . TYR A 1 121 ? 0.785 -15.897 2.588 1.00 96.56 121 TYR A CA 1
ATOM 900 C C . TYR A 1 121 ? 1.133 -17.030 3.554 1.00 96.56 121 TYR A C 1
ATOM 902 O O . TYR A 1 121 ? 0.216 -17.671 4.069 1.00 96.56 121 TYR A O 1
ATOM 910 N N . ALA A 1 122 ? 2.416 -17.256 3.845 1.00 96.19 122 ALA A N 1
ATOM 911 C CA . ALA A 1 122 ? 2.865 -18.270 4.800 1.00 96.19 122 ALA A CA 1
ATOM 912 C C . ALA A 1 122 ? 2.308 -18.055 6.223 1.00 96.19 122 ALA A C 1
ATOM 914 O O . ALA A 1 122 ? 2.236 -19.001 7.006 1.00 96.19 122 ALA A O 1
ATOM 915 N N . VAL A 1 123 ? 1.866 -16.835 6.550 1.00 95.62 123 VAL A N 1
ATOM 916 C CA . VAL A 1 123 ? 1.214 -16.496 7.829 1.00 95.62 123 VAL A CA 1
ATOM 917 C C . VAL A 1 123 ? -0.283 -16.838 7.834 1.00 95.62 123 VAL A C 1
ATOM 919 O O . VAL A 1 123 ? -0.891 -16.955 8.895 1.00 95.62 123 VAL A O 1
ATOM 922 N N . GLY A 1 124 ? -0.889 -17.028 6.660 1.00 93.00 124 GLY A N 1
ATOM 923 C CA . GLY A 1 124 ? -2.329 -17.221 6.500 1.00 93.00 124 GLY A CA 1
ATOM 924 C C . GLY A 1 124 ? -3.184 -15.987 6.835 1.00 93.00 124 GLY A C 1
ATOM 925 O O . GLY A 1 124 ? -4.205 -16.157 7.503 1.00 93.00 124 GLY A O 1
ATOM 926 N N . PRO A 1 125 ? -2.818 -14.761 6.401 1.00 93.75 125 PRO A N 1
ATOM 927 C CA . PRO A 1 125 ? -3.614 -13.565 6.671 1.00 93.75 125 PRO A CA 1
ATOM 928 C C . PRO A 1 125 ? -4.950 -13.593 5.916 1.00 93.75 125 PRO A C 1
ATOM 930 O O . PRO A 1 125 ? -5.118 -14.347 4.952 1.00 93.75 125 PRO A O 1
ATOM 933 N N . ARG A 1 126 ? -5.883 -12.714 6.308 1.00 94.81 126 ARG A N 1
ATOM 934 C CA . ARG A 1 126 ? -7.123 -12.494 5.547 1.00 94.81 126 ARG A CA 1
ATOM 935 C C . ARG A 1 126 ? -6.808 -11.857 4.195 1.00 94.81 126 ARG A C 1
ATOM 937 O O . ARG A 1 126 ? -7.298 -12.332 3.174 1.00 94.81 126 ARG A O 1
ATOM 944 N N . PHE A 1 127 ? -5.932 -10.844 4.174 1.00 97.06 127 PHE A N 1
ATOM 945 C CA . PHE A 1 127 ? -5.505 -10.203 2.931 1.00 97.06 127 PHE A CA 1
ATOM 946 C C . PHE A 1 127 ? -3.988 -10.086 2.769 1.00 97.06 127 PHE A C 1
ATOM 948 O O . PHE A 1 127 ? -3.276 -9.788 3.724 1.00 97.06 127 PHE A O 1
ATOM 955 N N . VAL A 1 128 ? -3.512 -10.267 1.534 1.00 97.62 128 VAL A N 1
ATOM 956 C CA . VAL A 1 128 ? -2.161 -9.891 1.093 1.00 97.62 128 VAL A CA 1
ATOM 957 C C . VAL A 1 128 ? -2.306 -8.786 0.057 1.00 97.62 128 VAL A C 1
ATOM 959 O O . VAL A 1 128 ? -3.039 -8.943 -0.921 1.00 97.62 128 VAL A O 1
ATOM 962 N N . ILE A 1 129 ? -1.640 -7.660 0.290 1.00 97.88 129 ILE A N 1
ATOM 963 C CA . ILE A 1 129 ? -1.766 -6.445 -0.512 1.00 97.88 129 ILE A CA 1
ATOM 964 C C . ILE A 1 129 ? -0.402 -6.112 -1.106 1.00 97.88 129 ILE A C 1
ATOM 966 O O .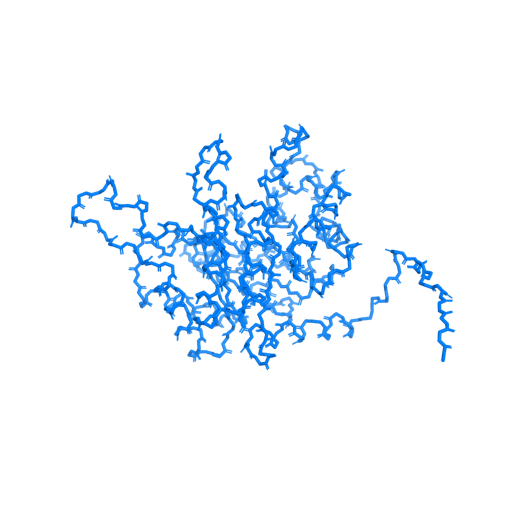 ILE A 1 129 ? 0.574 -5.926 -0.382 1.00 97.88 129 ILE A O 1
ATOM 970 N N . GLY A 1 130 ? -0.356 -6.034 -2.434 1.00 97.94 130 GLY A N 1
ATOM 971 C CA . GLY A 1 130 ? 0.838 -5.702 -3.192 1.00 97.94 130 GLY A CA 1
ATOM 972 C C . GLY A 1 130 ? 1.204 -4.232 -3.045 1.00 97.94 130 GLY A C 1
ATOM 973 O O . GLY A 1 130 ? 0.468 -3.370 -3.522 1.00 97.94 130 GLY A O 1
ATOM 974 N N . THR A 1 131 ? 2.337 -3.930 -2.421 1.00 97.81 131 THR A N 1
ATOM 975 C CA . THR A 1 131 ? 2.764 -2.542 -2.199 1.00 97.81 131 THR A CA 1
ATOM 976 C C . THR A 1 131 ? 3.612 -2.022 -3.357 1.00 97.81 131 THR A C 1
ATOM 978 O O . THR A 1 131 ? 4.567 -2.672 -3.790 1.00 97.81 131 THR A O 1
ATOM 981 N N . MET A 1 132 ? 3.311 -0.813 -3.818 1.00 97.81 132 MET A N 1
ATOM 982 C CA . MET A 1 132 ? 4.068 -0.068 -4.824 1.00 97.81 132 MET A CA 1
ATOM 983 C C . MET A 1 132 ? 4.341 1.346 -4.305 1.00 97.81 132 MET A C 1
ATOM 985 O O . MET A 1 132 ? 3.532 1.913 -3.576 1.00 97.81 132 MET A O 1
ATOM 989 N N . SER A 1 133 ? 5.472 1.938 -4.671 1.00 96.12 133 SER A N 1
ATOM 990 C CA . SER A 1 133 ? 5.791 3.333 -4.345 1.00 96.12 133 SER A CA 1
ATOM 991 C C . SER A 1 133 ? 6.529 3.989 -5.509 1.00 96.12 133 SER A C 1
ATOM 993 O O . SER A 1 133 ? 6.711 3.364 -6.552 1.00 96.12 133 SER A O 1
ATOM 995 N N . SER A 1 134 ? 6.928 5.252 -5.348 1.00 94.94 134 SER A N 1
ATOM 996 C CA . SER A 1 134 ? 7.524 6.040 -6.425 1.00 94.94 134 SER A CA 1
ATOM 997 C C . SER A 1 134 ? 8.716 5.329 -7.072 1.00 94.94 134 SER A C 1
ATOM 999 O O . SER A 1 134 ? 9.611 4.808 -6.395 1.00 94.94 134 SER A O 1
ATOM 1001 N N . ALA A 1 135 ? 8.756 5.381 -8.402 1.00 94.31 135 ALA A N 1
ATOM 1002 C CA . ALA A 1 135 ? 9.883 4.934 -9.209 1.00 94.31 135 ALA A CA 1
ATOM 1003 C C . ALA A 1 135 ? 11.095 5.887 -9.130 1.00 94.31 135 ALA A C 1
ATOM 1005 O O . ALA A 1 135 ? 12.085 5.645 -9.808 1.00 94.31 135 ALA A O 1
ATOM 1006 N N . HIS A 1 136 ? 11.035 6.975 -8.349 1.00 94.25 136 HIS A N 1
ATOM 1007 C CA . HIS A 1 136 ? 12.094 7.994 -8.223 1.00 94.25 136 HIS A CA 1
ATOM 1008 C C . HIS A 1 136 ? 12.504 8.673 -9.541 1.00 94.25 136 HIS A C 1
ATOM 1010 O O . HIS A 1 136 ? 13.593 9.232 -9.661 1.00 94.25 136 HIS A O 1
ATOM 1016 N N . ILE A 1 137 ? 11.601 8.692 -10.521 1.00 95.12 137 ILE A N 1
ATOM 1017 C CA . ILE A 1 137 ? 11.748 9.462 -11.755 1.00 95.12 137 ILE A CA 1
ATOM 1018 C C . ILE A 1 137 ? 10.726 10.603 -11.697 1.00 95.12 137 ILE A C 1
ATOM 10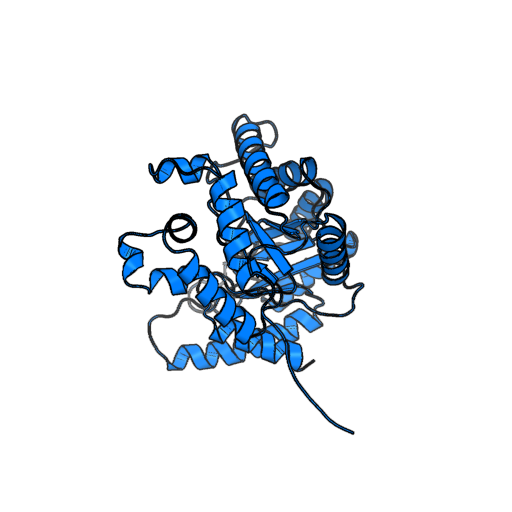20 O O . ILE A 1 137 ? 9.526 10.333 -11.639 1.00 95.12 137 ILE A O 1
ATOM 1024 N N . PRO A 1 138 ? 11.159 11.875 -11.690 1.00 92.19 138 PRO A N 1
ATOM 1025 C CA . PRO A 1 138 ? 10.241 12.994 -11.543 1.00 92.19 138 PRO A CA 1
ATOM 1026 C C . PRO A 1 138 ? 9.343 13.136 -12.777 1.00 92.19 138 PRO A C 1
ATOM 1028 O O . PRO A 1 138 ? 9.818 13.222 -13.911 1.00 92.19 138 PRO A O 1
ATOM 1031 N N . VAL A 1 139 ? 8.033 13.207 -12.540 1.00 94.81 139 VAL A N 1
ATOM 1032 C CA . VAL A 1 139 ? 7.018 13.451 -13.570 1.00 94.81 139 VAL A CA 1
ATOM 1033 C C . VAL A 1 139 ? 6.383 14.812 -13.332 1.00 94.81 139 VAL A C 1
ATOM 1035 O O . VAL A 1 139 ? 5.841 15.065 -12.262 1.00 94.81 139 VAL A O 1
ATOM 1038 N N . TYR A 1 140 ? 6.435 15.688 -14.330 1.00 92.88 140 TYR A N 1
ATOM 1039 C CA . TYR A 1 140 ? 5.804 17.015 -14.266 1.00 92.88 140 TYR A CA 1
ATOM 1040 C C . TYR A 1 140 ? 4.619 17.157 -15.221 1.00 92.88 140 TYR A C 1
ATOM 1042 O O . TYR A 1 140 ? 3.800 18.053 -15.055 1.00 92.88 140 TYR A O 1
ATOM 1050 N N . ASP A 1 141 ? 4.548 16.285 -16.224 1.00 93.31 141 ASP A N 1
ATOM 1051 C CA . ASP A 1 141 ? 3.537 16.314 -17.271 1.00 93.31 141 ASP A CA 1
ATOM 1052 C C . ASP A 1 141 ? 3.217 14.889 -17.738 1.00 93.31 141 ASP A C 1
ATOM 1054 O O . ASP A 1 141 ? 4.123 14.059 -17.888 1.00 93.31 141 ASP A O 1
ATOM 1058 N N . GLN A 1 142 ? 1.935 14.621 -17.987 1.00 93.12 142 GLN A N 1
ATOM 1059 C CA . GLN A 1 142 ? 1.404 13.295 -18.313 1.00 93.12 142 GLN A CA 1
ATOM 1060 C C . GLN A 1 142 ? 1.795 12.807 -19.714 1.00 93.12 142 GLN A C 1
ATOM 1062 O O . GLN A 1 142 ? 1.789 11.594 -19.947 1.00 93.12 142 GLN A O 1
ATOM 1067 N N . ASP A 1 143 ? 2.173 13.712 -20.620 1.00 93.69 143 ASP A N 1
ATOM 1068 C CA . ASP A 1 143 ? 2.592 13.388 -21.990 1.00 93.69 143 ASP A CA 1
ATOM 1069 C C . ASP A 1 143 ? 4.121 13.367 -22.160 1.00 93.69 143 ASP A C 1
ATOM 1071 O O . ASP A 1 143 ? 4.658 13.096 -23.247 1.00 93.69 143 ASP A O 1
ATOM 1075 N N . SER A 1 144 ? 4.856 13.580 -21.068 1.00 96.06 144 SER A N 1
ATOM 1076 C CA . SER A 1 144 ? 6.314 13.564 -21.067 1.00 96.06 144 SER A CA 1
ATOM 1077 C C . SER A 1 144 ? 6.898 12.159 -21.330 1.00 96.06 144 SER A C 1
ATOM 1079 O O . SER A 1 144 ? 6.278 11.131 -21.029 1.00 96.06 144 SER A O 1
ATOM 1081 N N . PRO A 1 145 ? 8.133 12.065 -21.864 1.00 96.56 145 PRO A N 1
ATOM 1082 C CA . PRO A 1 145 ? 8.862 10.797 -21.926 1.00 96.56 145 PRO A CA 1
ATOM 1083 C C . PRO A 1 145 ? 9.025 10.136 -20.550 1.00 96.56 145 PRO A C 1
ATOM 1085 O O . PRO A 1 145 ? 8.913 8.916 -20.455 1.00 96.56 145 PRO A O 1
ATOM 1088 N N . ALA A 1 146 ? 9.221 10.938 -19.496 1.00 96.38 146 ALA A N 1
ATOM 1089 C CA . ALA A 1 146 ? 9.310 10.462 -18.118 1.00 96.38 146 ALA A CA 1
ATOM 1090 C C . ALA A 1 146 ? 8.008 9.780 -17.671 1.00 96.38 146 ALA A C 1
ATOM 1092 O O . ALA A 1 146 ? 8.060 8.664 -17.161 1.00 96.38 146 ALA A O 1
ATOM 1093 N N . ALA A 1 147 ? 6.841 10.379 -17.954 1.00 97.00 147 ALA A N 1
ATOM 1094 C CA . ALA A 1 147 ? 5.539 9.766 -17.673 1.00 97.00 147 ALA A CA 1
ATOM 1095 C C . ALA A 1 147 ? 5.378 8.407 -18.372 1.00 97.00 147 ALA A C 1
ATOM 1097 O O . ALA A 1 147 ? 4.961 7.428 -17.754 1.00 97.00 147 ALA A O 1
ATOM 1098 N N . ARG A 1 148 ? 5.757 8.308 -19.654 1.00 97.69 148 ARG A N 1
ATOM 1099 C CA . ARG A 1 148 ? 5.725 7.026 -20.382 1.00 97.69 148 ARG A CA 1
ATOM 1100 C C . ARG A 1 148 ? 6.646 5.981 -19.753 1.00 97.69 148 ARG A C 1
ATOM 1102 O O . ARG A 1 148 ? 6.249 4.824 -19.640 1.00 97.69 148 ARG A O 1
ATOM 1109 N N . GLN A 1 149 ? 7.842 6.389 -19.334 1.00 97.81 149 GLN A N 1
ATOM 1110 C CA . GLN A 1 149 ? 8.805 5.505 -18.685 1.00 97.81 149 GLN A CA 1
ATOM 1111 C C . GLN A 1 149 ? 8.280 4.981 -17.343 1.00 97.81 149 GLN A C 1
ATOM 1113 O O . GLN A 1 149 ? 8.284 3.769 -17.132 1.00 97.81 149 GLN A O 1
ATOM 1118 N N . VAL A 1 150 ? 7.776 5.851 -16.458 1.00 97.75 150 VAL A N 1
ATOM 1119 C CA . VAL A 1 150 ? 7.251 5.399 -15.158 1.00 97.75 150 VAL A CA 1
ATOM 1120 C C . VAL A 1 150 ? 6.005 4.536 -15.310 1.00 97.75 150 VAL A C 1
ATOM 1122 O O . VAL A 1 150 ? 5.876 3.537 -14.613 1.00 97.75 150 VAL A O 1
ATOM 1125 N N . ARG A 1 151 ? 5.119 4.828 -16.275 1.00 98.31 151 ARG A N 1
ATOM 1126 C CA . ARG A 1 151 ? 3.957 3.968 -16.546 1.00 98.31 151 ARG A CA 1
ATOM 1127 C C . ARG A 1 151 ? 4.382 2.563 -16.961 1.00 98.31 151 ARG A C 1
ATOM 1129 O O . ARG A 1 151 ? 3.737 1.609 -16.539 1.00 98.31 151 ARG A O 1
ATOM 1136 N N . ALA A 1 152 ? 5.448 2.415 -17.749 1.00 98.44 152 ALA A N 1
ATOM 1137 C CA . ALA A 1 152 ? 5.969 1.097 -18.110 1.00 98.44 152 ALA A CA 1
ATOM 1138 C C . ALA A 1 152 ? 6.483 0.333 -16.877 1.00 98.44 152 ALA A C 1
ATOM 1140 O O . ALA A 1 152 ? 6.129 -0.831 -16.702 1.00 98.44 152 ALA A O 1
ATOM 1141 N N . LEU A 1 153 ? 7.226 1.009 -15.993 1.00 98.44 153 LEU A N 1
ATOM 1142 C CA . LEU A 1 153 ? 7.736 0.438 -14.740 1.00 98.44 153 LEU A CA 1
ATOM 1143 C C . LEU A 1 153 ? 6.605 0.011 -13.792 1.00 98.44 153 LEU A C 1
ATOM 1145 O O . LEU A 1 153 ? 6.618 -1.099 -13.267 1.00 98.44 153 LEU A O 1
ATOM 1149 N N . TYR A 1 154 ? 5.588 0.857 -13.611 1.00 98.56 154 TYR A N 1
ATOM 1150 C CA . TYR A 1 154 ? 4.425 0.509 -12.795 1.00 98.56 154 TYR A CA 1
ATOM 1151 C C . TYR A 1 154 ? 3.579 -0.597 -13.427 1.00 98.56 154 TYR A C 1
ATOM 1153 O O . TYR A 1 154 ? 3.075 -1.449 -12.708 1.00 98.56 154 TYR A O 1
ATOM 1161 N N . THR A 1 155 ? 3.447 -0.629 -14.757 1.00 98.56 155 THR A N 1
ATOM 1162 C CA . THR A 1 155 ? 2.733 -1.712 -15.459 1.00 98.56 155 THR A CA 1
ATOM 1163 C C . THR A 1 155 ? 3.428 -3.054 -15.231 1.00 98.56 155 THR A C 1
ATOM 1165 O O . THR A 1 155 ? 2.761 -4.054 -14.983 1.00 98.56 155 THR A O 1
ATOM 1168 N N . GLU A 1 156 ? 4.759 -3.085 -15.314 1.00 98.56 156 GLU A N 1
ATOM 1169 C CA . GLU A 1 156 ? 5.558 -4.281 -15.041 1.00 98.56 156 GLU A CA 1
ATOM 1170 C C . GLU A 1 156 ? 5.357 -4.768 -13.604 1.00 98.56 156 GLU A C 1
ATOM 1172 O O . GLU A 1 156 ? 4.993 -5.925 -13.394 1.00 98.56 156 GLU A O 1
ATOM 1177 N N . GLN A 1 157 ? 5.520 -3.880 -12.622 1.00 98.56 157 GLN A N 1
ATOM 1178 C CA . GLN A 1 157 ? 5.375 -4.257 -11.221 1.00 98.56 157 GLN A CA 1
ATOM 1179 C C . GLN A 1 157 ? 3.936 -4.655 -10.860 1.00 98.56 157 GLN A C 1
ATOM 1181 O O . GLN A 1 157 ? 3.731 -5.631 -10.140 1.00 98.56 157 GLN A O 1
ATOM 1186 N N . ALA A 1 158 ? 2.929 -3.948 -11.379 1.00 98.44 158 ALA A N 1
ATOM 1187 C CA . ALA A 1 158 ? 1.532 -4.310 -11.167 1.00 98.44 158 ALA A CA 1
ATOM 1188 C C . ALA A 1 158 ? 1.228 -5.703 -11.740 1.00 98.44 158 ALA A C 1
ATOM 1190 O O . ALA A 1 158 ? 0.565 -6.491 -11.074 1.00 98.44 158 ALA A O 1
ATOM 1191 N N . ARG A 1 159 ? 1.757 -6.043 -12.928 1.00 98.31 159 ARG A N 1
ATOM 1192 C CA . ARG A 1 159 ? 1.640 -7.400 -13.500 1.00 98.31 159 ARG A CA 1
ATOM 1193 C C . ARG A 1 159 ? 2.282 -8.442 -12.600 1.00 98.31 159 ARG A C 1
ATOM 1195 O O . ARG A 1 159 ? 1.623 -9.411 -12.255 1.00 98.31 159 ARG A O 1
ATOM 1202 N N . ALA A 1 160 ? 3.513 -8.197 -12.160 1.00 98.38 160 ALA A N 1
ATOM 1203 C CA . ALA A 1 160 ? 4.229 -9.090 -11.257 1.00 98.38 160 ALA A CA 1
ATOM 1204 C C . ALA A 1 160 ? 3.451 -9.372 -9.957 1.00 98.38 160 ALA A C 1
ATOM 1206 O O . ALA A 1 160 ? 3.347 -10.520 -9.532 1.00 98.38 160 ALA A O 1
ATOM 1207 N N . LEU A 1 161 ? 2.864 -8.342 -9.343 1.00 98.06 161 LEU A N 1
ATOM 1208 C CA . LEU A 1 161 ? 2.034 -8.491 -8.144 1.00 98.06 161 LEU A CA 1
ATOM 1209 C C . LEU A 1 161 ? 0.715 -9.218 -8.436 1.00 98.06 161 LEU A C 1
ATOM 1211 O O . LEU A 1 161 ? 0.263 -10.032 -7.631 1.00 98.06 161 LEU A O 1
ATOM 1215 N N . VAL A 1 162 ? 0.098 -8.948 -9.589 1.00 95.38 162 VAL A N 1
ATOM 1216 C CA . VAL A 1 162 ? -1.143 -9.613 -9.997 1.00 95.38 162 VAL A CA 1
ATOM 1217 C C . VAL A 1 162 ? -0.918 -11.105 -10.238 1.00 95.38 162 VAL A C 1
ATOM 1219 O O . VAL A 1 162 ? -1.697 -11.916 -9.734 1.00 95.38 162 VAL A O 1
ATOM 1222 N N . ASP A 1 163 ? 0.170 -11.457 -10.920 1.00 95.75 163 ASP A N 1
ATOM 1223 C CA . ASP A 1 163 ? 0.603 -12.838 -11.149 1.00 95.75 163 ASP A CA 1
ATOM 1224 C C . ASP A 1 163 ? 0.949 -13.542 -9.827 1.00 95.75 163 ASP A C 1
ATOM 1226 O O . ASP A 1 163 ? 0.645 -14.721 -9.657 1.00 95.75 163 ASP A O 1
ATOM 1230 N N . ALA A 1 164 ? 1.486 -12.801 -8.849 1.00 96.00 164 ALA A N 1
ATOM 1231 C CA . ALA A 1 164 ? 1.689 -13.253 -7.469 1.00 96.00 164 ALA A CA 1
ATOM 1232 C C . ALA A 1 164 ? 0.385 -13.359 -6.643 1.00 96.00 164 ALA A C 1
ATOM 1234 O O . ALA A 1 164 ? 0.428 -13.612 -5.439 1.00 96.00 164 ALA A O 1
ATOM 1235 N N . GLN A 1 165 ? -0.775 -13.173 -7.284 1.00 95.12 165 GLN A N 1
ATOM 1236 C CA . GLN A 1 165 ? -2.118 -13.372 -6.728 1.00 95.12 165 GLN A CA 1
ATOM 1237 C C . GLN A 1 165 ? -2.477 -12.481 -5.530 1.00 95.12 165 GLN A C 1
ATOM 1239 O O . GLN A 1 165 ? -3.408 -12.795 -4.794 1.00 95.12 165 GLN A O 1
ATOM 1244 N N . VAL A 1 166 ? -1.823 -11.323 -5.364 1.00 96.25 166 VAL A N 1
ATOM 1245 C CA . VAL A 1 166 ? -2.210 -10.368 -4.309 1.00 96.25 166 VAL A CA 1
ATOM 1246 C C . VAL A 1 166 ? -3.670 -9.939 -4.468 1.00 96.25 166 VAL A C 1
ATOM 1248 O O . VAL A 1 166 ? -4.160 -9.765 -5.589 1.00 96.25 166 VAL A O 1
ATOM 1251 N N . HIS A 1 167 ? -4.363 -9.723 -3.350 1.00 96.81 167 HIS A N 1
ATOM 1252 C CA . HIS A 1 167 ? -5.795 -9.413 -3.352 1.00 96.81 167 HIS A CA 1
ATOM 1253 C C . HIS A 1 167 ? -6.090 -7.956 -3.731 1.00 96.81 167 HIS A C 1
ATOM 1255 O O . HIS A 1 167 ? -7.191 -7.652 -4.174 1.00 96.81 167 HIS A O 1
ATOM 1261 N N . ALA A 1 168 ? -5.121 -7.054 -3.559 1.00 96.81 168 ALA A N 1
ATOM 1262 C CA . ALA A 1 168 ? -5.214 -5.641 -3.918 1.00 96.81 168 ALA A CA 1
ATOM 1263 C C . ALA A 1 168 ? -3.828 -5.044 -4.163 1.00 96.81 168 ALA A C 1
ATOM 1265 O O . ALA A 1 168 ? -2.817 -5.620 -3.760 1.00 96.81 168 ALA A O 1
ATOM 1266 N N . LEU A 1 169 ? -3.800 -3.864 -4.778 1.00 98.06 169 LEU A N 1
ATOM 1267 C CA . LEU A 1 169 ? -2.598 -3.055 -4.946 1.00 98.06 169 LEU A CA 1
ATOM 1268 C C . LEU A 1 169 ? -2.692 -1.795 -4.083 1.00 98.06 169 LEU A C 1
ATOM 1270 O O . LEU A 1 169 ? -3.701 -1.088 -4.110 1.00 98.06 169 LEU A O 1
ATOM 1274 N N . PHE A 1 170 ? -1.625 -1.501 -3.346 1.00 98.12 170 PHE A N 1
ATOM 1275 C CA . PHE A 1 170 ? -1.483 -0.295 -2.543 1.00 98.12 170 PHE A CA 1
ATOM 1276 C C . PHE A 1 170 ? -0.311 0.546 -3.045 1.00 98.12 170 PHE A C 1
ATOM 1278 O O . PHE A 1 170 ? 0.855 0.229 -2.813 1.00 98.12 170 PHE A O 1
ATOM 1285 N N . ILE A 1 171 ? -0.635 1.639 -3.730 1.00 98.31 171 ILE A N 1
ATOM 1286 C CA . ILE A 1 171 ? 0.317 2.658 -4.164 1.00 98.31 171 ILE A CA 1
ATOM 1287 C C . ILE A 1 171 ? 0.467 3.658 -3.017 1.00 98.31 171 ILE A C 1
ATOM 1289 O O . ILE A 1 171 ? -0.488 4.352 -2.675 1.00 98.31 171 ILE A O 1
ATOM 1293 N N . THR A 1 172 ? 1.644 3.723 -2.403 1.00 96.50 172 THR A N 1
ATOM 1294 C CA . THR A 1 172 ? 1.867 4.446 -1.142 1.00 96.50 172 THR A CA 1
ATOM 1295 C C . THR A 1 172 ? 3.052 5.403 -1.202 1.00 96.50 172 THR A C 1
ATOM 1297 O O . THR A 1 172 ? 3.983 5.224 -1.993 1.00 96.50 172 THR A O 1
ATOM 1300 N N . GLY A 1 173 ? 3.045 6.419 -0.334 1.00 93.44 173 GLY A N 1
ATOM 1301 C CA . GLY A 1 173 ? 4.142 7.375 -0.193 1.00 93.44 173 GLY A CA 1
ATOM 1302 C C . GLY A 1 173 ? 4.333 8.273 -1.413 1.00 93.44 173 GLY A C 1
ATOM 1303 O O . GLY A 1 173 ? 5.452 8.710 -1.680 1.00 93.44 173 GLY A O 1
ATOM 1304 N N . MET A 1 174 ? 3.272 8.521 -2.187 1.00 96.69 174 MET A N 1
ATOM 1305 C CA . MET A 1 174 ? 3.374 9.329 -3.399 1.00 96.69 174 MET A CA 1
ATOM 1306 C C . MET A 1 174 ? 3.460 10.813 -3.039 1.00 96.69 174 MET A C 1
ATOM 1308 O O . MET A 1 174 ? 2.486 11.411 -2.586 1.00 96.69 174 MET A O 1
ATOM 1312 N N . THR A 1 175 ? 4.619 11.426 -3.265 1.00 94.94 175 THR A N 1
ATOM 1313 C CA . THR A 1 175 ? 4.846 12.856 -2.991 1.00 94.94 175 THR A CA 1
ATOM 1314 C C . THR A 1 175 ? 4.423 13.767 -4.145 1.00 94.94 175 THR A C 1
ATOM 1316 O O . THR A 1 175 ? 4.336 14.982 -3.988 1.00 94.94 175 THR A O 1
ATOM 1319 N N . ASN A 1 176 ? 4.150 13.192 -5.317 1.00 94.81 176 ASN A N 1
ATOM 1320 C CA . ASN A 1 176 ? 3.779 13.915 -6.523 1.00 94.81 176 ASN A CA 1
ATOM 1321 C C . ASN A 1 176 ? 2.518 13.303 -7.143 1.00 94.81 176 ASN A C 1
ATOM 1323 O O . ASN A 1 176 ? 2.481 12.115 -7.468 1.00 94.81 176 ASN A O 1
ATOM 1327 N N . ILE A 1 177 ? 1.496 14.137 -7.347 1.00 96.19 177 ILE A N 1
ATOM 1328 C CA . ILE A 1 177 ? 0.225 13.726 -7.950 1.00 96.19 177 ILE A CA 1
ATOM 1329 C C . ILE A 1 177 ? 0.384 13.248 -9.401 1.00 96.19 177 ILE A C 1
ATOM 1331 O O . ILE A 1 177 ? -0.320 12.329 -9.806 1.00 96.19 177 ILE A O 1
ATOM 1335 N N . GLU A 1 178 ? 1.311 13.806 -10.183 1.00 97.06 178 GLU A N 1
ATOM 1336 C CA . GLU A 1 178 ? 1.524 13.374 -11.571 1.00 97.06 178 GLU A CA 1
ATOM 1337 C C . GLU A 1 178 ? 2.082 11.945 -11.645 1.00 97.06 178 GLU A C 1
ATOM 1339 O O . GLU A 1 178 ? 1.677 11.154 -12.503 1.00 97.06 178 GLU A O 1
ATOM 1344 N N . ASP A 1 179 ? 2.973 11.604 -10.713 1.00 97.25 179 ASP A N 1
ATOM 1345 C CA . ASP A 1 179 ? 3.530 10.258 -10.556 1.00 97.25 179 ASP A CA 1
ATOM 1346 C C . ASP A 1 179 ? 2.458 9.283 -10.034 1.00 97.25 179 ASP A C 1
ATOM 1348 O O . ASP A 1 179 ? 2.264 8.206 -10.596 1.00 97.25 179 ASP A O 1
ATOM 1352 N N . ALA A 1 180 ? 1.665 9.703 -9.037 1.00 97.94 180 ALA A N 1
ATOM 1353 C CA . ALA A 1 180 ? 0.536 8.926 -8.513 1.00 97.94 180 ALA A CA 1
ATOM 1354 C C . ALA A 1 180 ? -0.493 8.581 -9.601 1.00 97.94 180 ALA A C 1
ATOM 1356 O O . ALA A 1 180 ? -0.910 7.431 -9.725 1.00 97.94 180 ALA A O 1
ATOM 1357 N N . VAL A 1 181 ? -0.853 9.555 -10.442 1.00 98.31 181 VAL A N 1
ATOM 1358 C CA . VAL A 1 181 ? -1.751 9.349 -11.586 1.00 98.31 181 VAL A CA 1
ATOM 1359 C C . VAL A 1 181 ? -1.166 8.334 -12.572 1.00 98.31 181 VAL A C 1
ATOM 1361 O O . VAL A 1 181 ? -1.893 7.462 -13.048 1.00 98.31 181 VAL A O 1
ATOM 1364 N N . CYS A 1 182 ? 0.144 8.386 -12.842 1.00 98.31 182 CYS A N 1
ATOM 1365 C CA . CYS A 1 182 ? 0.804 7.387 -13.683 1.00 98.31 182 CYS A CA 1
ATOM 1366 C C . CYS A 1 182 ? 0.734 5.982 -13.074 1.00 98.31 182 CYS A C 1
ATOM 1368 O O . CYS A 1 182 ? 0.439 5.034 -13.802 1.00 98.31 182 CYS A O 1
ATOM 1370 N N . ALA A 1 183 ? 0.979 5.849 -11.770 1.00 98.25 183 ALA A N 1
ATOM 1371 C CA . ALA A 1 183 ? 0.948 4.571 -11.065 1.00 98.25 183 ALA A CA 1
ATOM 1372 C C . ALA A 1 183 ? -0.454 3.946 -11.057 1.00 98.25 183 ALA A C 1
ATOM 1374 O O . ALA A 1 183 ? -0.602 2.769 -11.396 1.00 98.25 183 ALA A O 1
ATOM 1375 N N . VAL A 1 184 ? -1.488 4.735 -10.740 1.00 98.38 184 VAL A N 1
ATOM 1376 C CA . VAL A 1 184 ? -2.880 4.258 -10.722 1.00 98.38 184 VAL A CA 1
ATOM 1377 C C . VAL A 1 184 ? -3.321 3.856 -12.125 1.00 98.38 184 VAL A C 1
ATOM 1379 O O . VAL A 1 184 ? -3.782 2.733 -12.323 1.00 98.38 184 VAL A O 1
ATOM 1382 N N . HIS A 1 185 ? -3.109 4.728 -13.114 1.00 97.25 185 HIS A N 1
ATOM 1383 C CA . HIS A 1 185 ? -3.484 4.448 -14.497 1.00 97.25 185 HIS A CA 1
ATOM 1384 C C . HIS A 1 185 ? -2.785 3.188 -15.031 1.00 97.25 185 HIS A C 1
ATOM 1386 O O . HIS A 1 185 ? -3.430 2.318 -15.608 1.00 97.25 185 HIS A O 1
ATOM 1392 N N . ALA A 1 186 ? -1.472 3.056 -14.814 1.00 97.75 186 ALA A N 1
ATOM 1393 C CA . ALA A 1 186 ? -0.711 1.881 -15.235 1.00 97.75 186 ALA A CA 1
ATOM 1394 C C . ALA A 1 186 ? -1.211 0.590 -14.570 1.00 97.75 186 ALA A C 1
ATOM 1396 O O . ALA A 1 186 ? -1.388 -0.417 -15.251 1.00 97.75 186 ALA A O 1
ATOM 1397 N N . SER A 1 187 ? -1.497 0.629 -13.267 1.00 97.50 187 SER A N 1
ATOM 1398 C CA . SER A 1 187 ? -2.001 -0.531 -12.522 1.00 97.50 187 SER A CA 1
ATOM 1399 C C . SER A 1 187 ? -3.402 -0.941 -12.981 1.00 97.50 187 SER A C 1
ATOM 1401 O O . SER A 1 187 ? -3.688 -2.126 -13.155 1.00 97.50 187 SER A O 1
ATOM 1403 N N . ARG A 1 188 ? -4.276 0.035 -13.259 1.00 94.38 188 ARG A N 1
ATOM 1404 C CA . ARG A 1 188 ? -5.643 -0.228 -13.722 1.00 94.38 188 ARG A CA 1
ATOM 1405 C C . ARG A 1 188 ? -5.700 -0.851 -15.119 1.00 94.38 188 ARG A C 1
ATOM 1407 O O . ARG A 1 188 ? -6.618 -1.614 -15.402 1.00 94.38 188 ARG A O 1
ATOM 1414 N N . LEU A 1 189 ? -4.711 -0.586 -15.976 1.00 93.00 189 LEU A N 1
ATOM 1415 C CA . LEU A 1 189 ? -4.580 -1.254 -17.280 1.00 93.00 189 LEU A CA 1
ATOM 1416 C C . LEU A 1 189 ? -4.249 -2.749 -17.166 1.00 93.00 189 LEU A C 1
ATOM 1418 O O . LEU A 1 189 ? -4.373 -3.476 -18.152 1.00 93.00 189 LEU A O 1
ATOM 1422 N N . VAL A 1 190 ? -3.790 -3.199 -15.998 1.00 92.62 190 VAL A N 1
ATOM 1423 C CA . VAL A 1 190 ? -3.346 -4.575 -15.767 1.00 92.62 190 VAL A CA 1
ATOM 1424 C C . VAL A 1 190 ? -4.423 -5.420 -15.097 1.00 92.62 190 VAL A C 1
ATOM 1426 O O . VAL A 1 190 ? -4.569 -6.586 -15.453 1.00 92.62 190 VAL A O 1
ATOM 1429 N N . CYS A 1 191 ? -5.174 -4.868 -14.138 1.00 87.25 191 CYS A N 1
ATOM 1430 C CA . CYS A 1 191 ? -6.151 -5.647 -13.378 1.00 87.25 191 CYS A CA 1
ATOM 1431 C C . CYS A 1 191 ? -7.358 -4.842 -12.875 1.00 87.25 191 CYS A C 1
ATOM 1433 O O . CYS A 1 191 ? -7.300 -3.629 -12.658 1.00 87.25 191 CYS A O 1
ATOM 1435 N N . SER A 1 192 ? -8.441 -5.566 -12.591 1.00 88.38 192 SER A N 1
ATOM 1436 C CA . SER A 1 192 ? -9.667 -5.079 -11.942 1.00 88.38 192 SER A CA 1
ATOM 1437 C C . SER A 1 192 ? -9.658 -5.218 -10.413 1.00 88.38 192 SER A C 1
ATOM 1439 O O . SER A 1 192 ? -10.661 -4.911 -9.776 1.00 88.38 192 SER A O 1
ATOM 1441 N N . ARG A 1 193 ? -8.550 -5.669 -9.807 1.00 90.06 193 ARG A N 1
ATOM 1442 C CA . ARG A 1 193 ? -8.436 -5.809 -8.345 1.00 90.06 193 ARG A CA 1
ATOM 1443 C C . ARG A 1 193 ? -8.525 -4.444 -7.645 1.00 90.06 193 ARG A C 1
ATOM 1445 O O . ARG A 1 193 ? -8.200 -3.436 -8.286 1.00 90.06 193 ARG A O 1
ATOM 1452 N N . PRO A 1 194 ? -8.921 -4.402 -6.356 1.00 95.12 194 PRO A N 1
ATOM 1453 C CA . PRO A 1 194 ? -8.940 -3.170 -5.585 1.00 95.12 194 PRO A CA 1
ATOM 1454 C C . PRO A 1 194 ? -7.604 -2.425 -5.665 1.00 95.12 194 PRO A C 1
ATOM 1456 O O . PRO A 1 194 ? -6.542 -2.995 -5.400 1.00 95.12 194 PRO A O 1
ATOM 1459 N N . LEU A 1 195 ? -7.670 -1.150 -6.037 1.00 96.19 195 LEU A N 1
ATOM 1460 C CA . LEU A 1 195 ? -6.515 -0.275 -6.212 1.00 96.19 195 LEU A CA 1
ATOM 1461 C C . LEU A 1 195 ? -6.622 0.918 -5.271 1.00 96.19 195 LEU A C 1
ATOM 1463 O O . LEU A 1 195 ? -7.487 1.784 -5.428 1.00 96.19 195 LEU A O 1
ATOM 1467 N N . ILE A 1 196 ? -5.715 0.961 -4.304 1.00 97.81 196 ILE A N 1
ATOM 1468 C CA . ILE A 1 196 ? -5.658 1.997 -3.281 1.00 97.81 196 ILE A CA 1
ATOM 1469 C C . ILE A 1 196 ? -4.469 2.901 -3.587 1.00 97.81 196 ILE A C 1
ATOM 1471 O O . ILE A 1 196 ? -3.354 2.411 -3.763 1.00 97.81 196 ILE A O 1
ATOM 1475 N N . CYS A 1 197 ? -4.680 4.216 -3.624 1.00 98.25 197 CYS A N 1
ATOM 1476 C CA . CYS A 1 197 ? -3.598 5.183 -3.804 1.00 98.25 197 CYS A CA 1
ATOM 1477 C C . CYS A 1 197 ? -3.553 6.182 -2.650 1.00 98.25 197 CYS A C 1
ATOM 1479 O O . CYS A 1 197 ? -4.495 6.948 -2.449 1.00 98.25 197 CYS A O 1
ATOM 1481 N N . ALA A 1 198 ? -2.438 6.210 -1.924 1.00 97.69 198 ALA A N 1
ATOM 1482 C CA . ALA A 1 198 ? -2.192 7.156 -0.850 1.00 97.69 198 ALA A CA 1
ATOM 1483 C C . ALA A 1 198 ? -1.081 8.151 -1.202 1.00 97.69 198 ALA A C 1
ATOM 1485 O O . ALA A 1 198 ? 0.035 7.770 -1.568 1.00 97.69 198 ALA A O 1
ATOM 1486 N N . LEU A 1 199 ? -1.394 9.437 -1.046 1.00 97.56 199 LEU A N 1
ATOM 1487 C CA . LEU A 1 199 ? -0.402 10.507 -1.120 1.00 97.56 199 LEU A CA 1
ATOM 1488 C C . LEU A 1 199 ? 0.389 10.564 0.189 1.00 97.56 199 LEU A C 1
ATOM 1490 O O . LEU A 1 199 ? -0.117 10.187 1.244 1.00 97.56 199 LEU A O 1
ATOM 1494 N N . ASP A 1 200 ? 1.640 11.000 0.141 1.00 94.69 200 ASP A N 1
ATOM 1495 C CA . ASP A 1 200 ? 2.427 11.204 1.356 1.00 94.69 200 ASP A CA 1
ATOM 1496 C C . ASP A 1 200 ? 1.914 12.423 2.139 1.00 94.69 200 ASP A C 1
ATOM 1498 O O . ASP A 1 200 ? 1.611 13.464 1.548 1.00 94.69 200 ASP A O 1
ATOM 1502 N N . ALA A 1 201 ? 1.805 12.299 3.464 1.00 92.56 201 ALA A N 1
ATOM 1503 C CA . ALA A 1 201 ? 1.312 13.360 4.331 1.00 92.56 201 ALA A CA 1
ATOM 1504 C C . ALA A 1 201 ? 2.119 14.651 4.176 1.00 92.56 201 ALA A C 1
ATOM 1506 O O . ALA A 1 201 ? 1.516 15.715 4.102 1.00 92.56 201 ALA A O 1
ATOM 1507 N N . GLU A 1 202 ? 3.446 14.576 4.038 1.00 88.75 202 GLU A N 1
ATOM 1508 C CA . GLU A 1 202 ? 4.296 15.760 3.866 1.00 88.75 202 GLU A CA 1
ATOM 1509 C C . GLU A 1 202 ? 3.922 16.541 2.594 1.00 88.75 202 GLU A C 1
ATOM 1511 O O . GLU A 1 202 ? 3.813 17.772 2.595 1.00 88.75 202 GLU A O 1
ATOM 1516 N N . ALA A 1 203 ? 3.642 15.823 1.505 1.00 89.69 203 ALA A N 1
ATOM 1517 C CA . ALA A 1 203 ? 3.227 16.429 0.244 1.00 89.69 203 ALA A CA 1
ATOM 1518 C C . ALA A 1 203 ? 1.823 17.048 0.319 1.00 89.69 203 ALA A C 1
ATOM 1520 O O . ALA A 1 203 ? 1.561 18.057 -0.335 1.00 89.69 203 ALA A O 1
ATOM 1521 N N . VAL A 1 204 ? 0.924 16.470 1.121 1.00 90.50 204 VAL A N 1
ATOM 1522 C CA . VAL A 1 204 ? -0.439 16.990 1.309 1.00 90.50 204 VAL A CA 1
ATOM 1523 C C . VAL A 1 204 ? -0.459 18.191 2.257 1.00 90.50 204 VAL A C 1
ATOM 1525 O O . VAL A 1 204 ? -1.188 19.151 2.007 1.00 90.50 204 VAL A O 1
ATOM 1528 N N . THR A 1 205 ? 0.320 18.162 3.342 1.00 86.75 205 THR A N 1
ATOM 1529 C CA . THR A 1 205 ? 0.223 19.170 4.407 1.00 86.75 205 THR A CA 1
ATOM 1530 C C . THR A 1 205 ? 1.134 20.377 4.210 1.00 86.75 205 THR A C 1
ATOM 1532 O O . THR A 1 205 ? 0.810 21.449 4.719 1.00 86.75 205 THR A O 1
ATOM 1535 N N . SER A 1 206 ? 2.230 20.251 3.448 1.00 83.88 206 SER A N 1
ATOM 1536 C CA . SER A 1 206 ? 3.191 21.345 3.205 1.00 83.88 206 SER A CA 1
ATOM 1537 C C . SER A 1 206 ? 2.557 22.623 2.642 1.00 83.88 206 SER A C 1
ATOM 1539 O O . SER A 1 206 ? 2.986 23.713 3.002 1.00 83.88 206 SER A O 1
ATOM 1541 N N . ASN A 1 207 ? 1.521 22.504 1.809 1.00 82.00 207 ASN A N 1
ATOM 1542 C CA . ASN A 1 207 ? 0.713 23.623 1.313 1.00 82.00 207 ASN A CA 1
ATOM 1543 C C . ASN A 1 207 ? -0.773 23.242 1.332 1.00 82.00 207 ASN A C 1
ATOM 1545 O O . ASN A 1 207 ? -1.425 23.137 0.291 1.00 82.00 207 ASN A O 1
ATOM 1549 N N . TYR A 1 208 ? -1.289 22.946 2.526 1.00 87.25 208 TYR A N 1
ATOM 1550 C CA . TYR A 1 208 ? -2.622 22.376 2.670 1.00 87.25 208 TYR A CA 1
ATOM 1551 C C . TYR A 1 208 ? -3.750 23.325 2.245 1.00 87.25 208 TYR A C 1
ATOM 1553 O O . TYR A 1 208 ? -3.943 24.394 2.824 1.00 87.25 208 TYR A O 1
ATOM 1561 N N . HIS A 1 209 ? -4.586 22.853 1.319 1.00 88.25 209 HIS A N 1
ATOM 1562 C CA . HIS A 1 209 ? -5.882 23.443 0.998 1.00 88.25 209 HIS A CA 1
ATOM 1563 C C . HIS A 1 209 ? -6.907 22.336 0.722 1.00 88.25 209 HIS A C 1
ATOM 1565 O O . HIS A 1 209 ? -6.658 21.450 -0.099 1.00 88.25 209 HIS A O 1
ATOM 1571 N N . LYS A 1 210 ? -8.095 22.419 1.342 1.00 90.50 210 LYS A N 1
ATOM 1572 C CA . LYS A 1 210 ? -9.187 21.441 1.152 1.00 90.50 210 LYS A CA 1
ATOM 1573 C C . LYS A 1 210 ? -9.544 21.240 -0.326 1.00 90.50 210 LYS A C 1
ATOM 1575 O O . LYS A 1 210 ? -9.720 20.109 -0.775 1.00 90.50 210 LYS A O 1
ATOM 1580 N N . ASP A 1 211 ? -9.596 22.324 -1.099 1.00 93.00 211 ASP A N 1
ATOM 1581 C CA . ASP A 1 211 ? -9.917 22.265 -2.531 1.00 93.00 211 ASP A CA 1
ATOM 1582 C C . ASP A 1 211 ? -8.828 21.555 -3.345 1.00 93.00 211 ASP A C 1
ATOM 1584 O O . ASP A 1 211 ? -9.138 20.810 -4.276 1.00 93.00 211 ASP A O 1
ATOM 1588 N N . GLN A 1 212 ? -7.557 21.720 -2.965 1.00 93.19 212 GLN A N 1
ATOM 1589 C CA . GLN A 1 212 ? -6.442 21.019 -3.598 1.00 93.19 212 GLN A CA 1
ATOM 1590 C C . GLN A 1 212 ? -6.493 19.518 -3.302 1.00 93.19 212 GLN A C 1
ATOM 1592 O O . GLN A 1 212 ? -6.366 18.725 -4.235 1.00 93.19 212 GLN A O 1
ATOM 1597 N N . LEU A 1 213 ? -6.737 19.122 -2.046 1.00 94.75 213 LEU A N 1
ATOM 1598 C CA . LEU A 1 213 ? -6.927 17.713 -1.690 1.00 94.75 213 LEU A CA 1
ATOM 1599 C C . LEU A 1 213 ? -8.102 17.113 -2.476 1.00 94.75 213 LEU A C 1
ATOM 1601 O O . LEU A 1 213 ? -7.957 16.067 -3.106 1.00 94.75 213 LEU A O 1
ATOM 1605 N N . SER A 1 214 ? -9.244 17.808 -2.529 1.00 96.12 214 SER A N 1
ATOM 1606 C CA . SER A 1 214 ? -10.403 17.352 -3.304 1.00 96.12 214 SER A CA 1
ATOM 1607 C C . SER A 1 214 ? -10.093 17.220 -4.801 1.00 96.12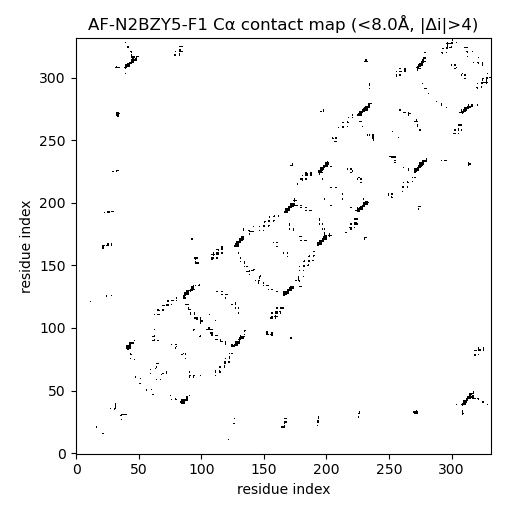 214 SER A C 1
ATOM 1609 O O . SER A 1 214 ? -10.603 16.296 -5.441 1.00 96.12 214 SER A O 1
ATOM 1611 N N . ALA A 1 215 ? -9.283 18.116 -5.372 1.00 96.88 215 ALA A N 1
ATOM 1612 C CA . ALA A 1 215 ? -8.859 18.041 -6.767 1.00 96.88 215 ALA A CA 1
ATOM 1613 C C . ALA A 1 215 ? -7.905 16.861 -7.012 1.00 96.88 215 ALA A C 1
ATOM 1615 O O . ALA A 1 215 ? -8.057 16.147 -8.001 1.00 96.88 215 ALA A O 1
ATOM 1616 N N . GLN A 1 216 ? -6.959 16.610 -6.104 1.00 97.19 216 GLN A N 1
ATOM 1617 C CA . GLN A 1 216 ? -6.059 15.457 -6.170 1.00 97.19 216 GLN A CA 1
ATOM 1618 C C . GLN A 1 216 ? -6.832 14.134 -6.074 1.00 97.19 216 GLN A C 1
ATOM 1620 O O . GLN A 1 216 ? -6.623 13.253 -6.906 1.00 97.19 216 GLN A O 1
ATOM 1625 N N . VAL A 1 217 ? -7.784 14.023 -5.139 1.00 97.62 217 VAL A N 1
ATOM 1626 C CA . VAL A 1 217 ? -8.682 12.860 -5.022 1.00 97.62 217 VAL A CA 1
ATOM 1627 C C . VAL A 1 217 ? -9.436 12.624 -6.327 1.00 97.62 217 VAL A C 1
ATOM 1629 O O . VAL A 1 217 ? -9.416 11.510 -6.845 1.00 97.62 217 VAL A O 1
ATOM 1632 N N . LYS A 1 218 ? -10.034 13.676 -6.906 1.00 98.00 218 LYS A N 1
ATOM 1633 C CA . LYS A 1 218 ? -10.730 13.572 -8.196 1.00 98.00 218 LYS A CA 1
ATOM 1634 C C . LYS A 1 218 ? -9.824 12.983 -9.277 1.00 98.00 218 LYS A C 1
ATOM 1636 O O . LYS A 1 218 ? -10.242 12.091 -10.003 1.00 98.00 218 LYS A O 1
ATOM 1641 N N . ARG A 1 219 ? -8.586 13.470 -9.381 1.00 98.06 219 ARG A N 1
ATOM 1642 C CA . ARG A 1 219 ? -7.643 13.007 -10.405 1.00 98.06 219 ARG A CA 1
ATOM 1643 C C . ARG A 1 219 ? -7.304 11.527 -10.261 1.00 98.06 219 ARG A C 1
ATOM 1645 O O . ARG A 1 219 ? -7.196 10.856 -11.279 1.00 98.06 219 ARG A O 1
ATOM 1652 N N . LEU A 1 220 ? -7.148 11.026 -9.034 1.00 98.31 220 LEU A N 1
ATOM 1653 C CA . LEU A 1 220 ? -6.899 9.602 -8.780 1.00 98.31 220 LEU A CA 1
ATOM 1654 C C . LEU A 1 220 ? -8.126 8.743 -9.120 1.00 98.31 220 LEU A C 1
ATOM 1656 O O . LEU A 1 220 ? -7.980 7.678 -9.717 1.00 98.31 220 LEU A O 1
ATOM 1660 N N . VAL A 1 221 ? -9.330 9.228 -8.802 1.00 96.31 221 VAL A N 1
ATOM 1661 C CA . VAL A 1 221 ? -10.598 8.583 -9.185 1.00 96.31 221 VAL A CA 1
ATOM 1662 C C . VAL A 1 221 ? -10.744 8.512 -10.704 1.00 96.31 221 VAL A C 1
ATOM 1664 O O . VAL A 1 221 ? -11.042 7.445 -11.233 1.00 96.31 221 VAL A O 1
ATOM 1667 N N . ASP A 1 222 ? -10.489 9.615 -11.416 1.00 97.19 222 ASP A N 1
ATOM 1668 C CA . ASP A 1 222 ? -10.642 9.697 -12.876 1.00 97.19 222 ASP A CA 1
ATOM 1669 C C . ASP A 1 222 ? -9.782 8.654 -13.616 1.00 97.19 222 ASP A C 1
ATOM 1671 O O . ASP A 1 222 ? -10.152 8.209 -14.702 1.00 97.19 222 ASP A O 1
ATOM 1675 N N . VAL A 1 223 ? -8.644 8.251 -13.036 1.00 96.50 223 VAL A N 1
ATOM 1676 C CA . VAL A 1 223 ? -7.759 7.219 -13.604 1.00 96.50 223 VAL A CA 1
ATOM 1677 C C . VAL A 1 223 ? -7.950 5.822 -13.006 1.00 96.50 223 VAL A C 1
ATOM 1679 O O . VAL A 1 223 ? -7.241 4.893 -13.395 1.00 96.50 223 VAL A O 1
ATOM 1682 N N . GLY A 1 224 ? -8.930 5.648 -12.114 1.00 94.38 224 GLY A N 1
ATOM 1683 C CA . GLY A 1 224 ? -9.428 4.340 -11.690 1.00 94.38 224 GLY A CA 1
ATOM 1684 C C . GLY A 1 224 ? -8.971 3.850 -10.316 1.00 94.38 224 GLY A C 1
ATOM 1685 O O . GLY A 1 224 ? -8.875 2.635 -10.132 1.00 94.38 224 GLY A O 1
ATOM 1686 N N . ALA A 1 225 ? -8.675 4.738 -9.362 1.00 96.06 225 ALA A N 1
ATOM 1687 C CA . ALA A 1 225 ? -8.508 4.349 -7.958 1.00 96.06 225 ALA A CA 1
ATOM 1688 C C . ALA A 1 225 ? -9.861 3.970 -7.320 1.00 96.06 225 ALA A C 1
ATOM 1690 O O . ALA A 1 225 ? -10.828 4.720 -7.443 1.00 96.06 225 ALA A O 1
ATOM 1691 N N . ASP A 1 226 ? -9.911 2.848 -6.592 1.00 95.12 226 ASP A N 1
ATOM 1692 C CA . ASP A 1 226 ? -11.105 2.408 -5.840 1.00 95.12 226 ASP A CA 1
ATOM 1693 C C . ASP A 1 226 ? -11.128 2.961 -4.411 1.00 95.12 226 ASP A C 1
ATOM 1695 O O . ASP A 1 226 ? -12.166 2.983 -3.747 1.00 95.12 226 ASP A O 1
ATOM 1699 N N . ALA A 1 227 ? -9.965 3.384 -3.920 1.00 96.06 227 ALA A N 1
ATOM 1700 C CA . ALA A 1 227 ? -9.807 4.059 -2.648 1.00 96.06 227 ALA A CA 1
ATOM 1701 C C . ALA A 1 227 ? -8.638 5.044 -2.703 1.00 96.06 227 ALA A C 1
ATOM 1703 O O . ALA A 1 227 ? -7.634 4.824 -3.387 1.00 96.06 227 ALA A O 1
ATOM 1704 N N . VAL A 1 228 ? -8.764 6.122 -1.938 1.00 97.44 228 VAL A N 1
ATOM 1705 C CA . VAL A 1 228 ? -7.730 7.147 -1.786 1.00 97.44 228 VAL A CA 1
ATOM 1706 C C . VAL A 1 228 ? -7.306 7.256 -0.334 1.00 97.44 228 VAL A C 1
ATOM 1708 O O . VAL A 1 228 ? -8.079 6.973 0.581 1.00 97.44 228 VAL A O 1
ATOM 1711 N N . GLY A 1 229 ? -6.073 7.680 -0.106 1.00 96.44 229 GLY A N 1
ATOM 1712 C CA . GLY A 1 229 ? -5.566 7.792 1.247 1.00 96.44 229 GLY A CA 1
ATOM 1713 C C . GLY A 1 229 ? -4.479 8.822 1.441 1.00 96.44 229 GLY A C 1
ATOM 1714 O O . GLY A 1 229 ? -4.015 9.471 0.501 1.00 96.44 229 GLY A O 1
ATOM 1715 N N . ILE A 1 230 ? -4.060 8.929 2.695 1.00 96.56 230 ILE A N 1
ATOM 1716 C CA . ILE A 1 230 ? -2.877 9.685 3.084 1.00 96.56 230 ILE A CA 1
ATOM 1717 C C . ILE A 1 230 ? -1.983 8.757 3.898 1.00 96.56 230 ILE A C 1
ATOM 1719 O O . ILE A 1 230 ? -2.383 8.190 4.915 1.00 96.56 230 ILE A O 1
ATOM 1723 N N . SER A 1 231 ? -0.775 8.563 3.393 1.00 94.88 231 SER A N 1
ATOM 1724 C CA . SER A 1 231 ? 0.255 7.738 4.006 1.00 94.88 231 SER A CA 1
ATOM 1725 C C . SER A 1 231 ? 1.194 8.587 4.856 1.00 94.88 231 SER A C 1
ATOM 1727 O O . SER A 1 231 ? 1.341 9.781 4.622 1.00 94.88 231 SER A O 1
ATOM 1729 N N . ASN A 1 232 ? 1.854 7.959 5.821 1.00 90.38 232 A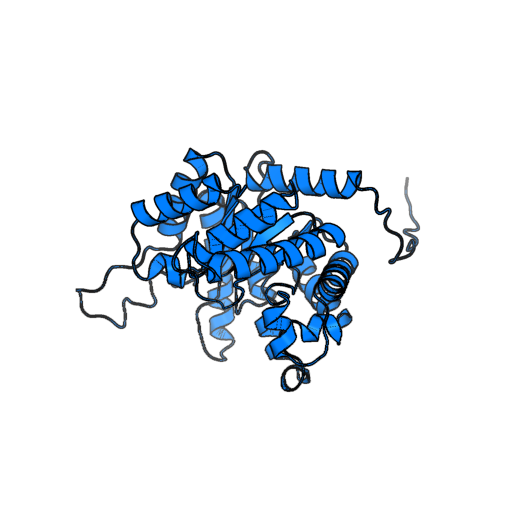SN A N 1
ATOM 1730 C CA . ASN A 1 232 ? 2.833 8.578 6.711 1.00 90.38 232 ASN A CA 1
ATOM 1731 C C . ASN A 1 232 ? 2.339 9.798 7.517 1.00 90.38 232 ASN A C 1
ATOM 1733 O O . ASN A 1 232 ? 3.091 10.744 7.743 1.00 90.38 232 ASN A O 1
ATOM 1737 N N . VAL A 1 233 ? 1.079 9.787 7.964 1.00 90.88 233 VAL A N 1
ATOM 1738 C CA . VAL A 1 233 ? 0.512 10.860 8.794 1.00 90.88 233 VAL A CA 1
ATOM 1739 C C . VAL A 1 233 ? 1.152 10.816 10.181 1.00 90.88 233 VAL A C 1
ATOM 1741 O O . VAL A 1 233 ? 0.965 9.843 10.901 1.00 90.88 233 VAL A O 1
ATOM 1744 N N . LEU A 1 234 ? 1.903 11.846 10.569 1.00 85.81 234 LEU A N 1
ATOM 1745 C CA . LEU A 1 234 ? 2.495 11.920 11.911 1.00 85.81 234 LEU A CA 1
ATOM 1746 C C . LEU A 1 234 ? 1.408 12.088 12.988 1.00 85.81 234 LEU A C 1
ATOM 1748 O O . LEU A 1 234 ? 0.390 12.744 12.762 1.00 85.81 234 LEU A O 1
ATOM 1752 N N . LEU A 1 235 ? 1.634 11.544 14.183 1.00 78.00 235 LEU A N 1
ATOM 1753 C CA . LEU A 1 235 ? 0.749 11.779 15.330 1.00 78.00 235 LEU A CA 1
ATOM 1754 C C . LEU A 1 235 ? 0.587 13.277 15.640 1.00 78.00 235 LEU A C 1
ATOM 1756 O O . LEU A 1 235 ? -0.521 13.753 15.881 1.00 78.00 235 LEU A O 1
ATOM 1760 N N . SER A 1 236 ? 1.686 14.028 15.590 1.00 67.50 236 SER A N 1
ATOM 1761 C CA . SER A 1 236 ? 1.748 15.462 15.888 1.00 67.50 236 SER A CA 1
ATOM 1762 C C . SER A 1 236 ? 1.411 16.376 14.712 1.00 67.50 236 SER A C 1
ATOM 1764 O O . SER A 1 236 ? 1.769 17.557 14.771 1.00 67.50 236 SER A O 1
ATOM 1766 N N . VAL A 1 237 ? 0.739 15.919 13.647 1.00 57.25 237 VAL A N 1
ATOM 1767 C CA . VAL A 1 237 ? 0.239 16.868 12.633 1.00 57.25 237 VAL A CA 1
ATOM 1768 C C . VAL A 1 237 ? -0.745 17.828 13.337 1.00 57.25 237 VAL A C 1
ATOM 1770 O O . VAL A 1 237 ? -1.865 17.461 13.692 1.00 57.25 237 VAL A O 1
ATOM 1773 N N . GLY A 1 238 ? -0.247 19.039 13.634 1.00 45.09 238 GLY A N 1
ATOM 1774 C CA . GLY A 1 238 ? -0.835 20.059 14.516 1.00 45.09 238 GLY A CA 1
ATOM 1775 C C . GLY A 1 238 ? 0.073 20.555 15.667 1.00 45.09 238 GLY A C 1
ATOM 1776 O O . GLY A 1 238 ? 0.016 21.731 16.016 1.00 45.09 238 GLY A O 1
ATOM 1777 N N . ALA A 1 239 ? 0.947 19.716 16.238 1.00 39.38 239 ALA A N 1
ATOM 1778 C CA . ALA A 1 239 ? 1.793 20.037 17.402 1.00 39.38 239 ALA A CA 1
ATOM 1779 C C . ALA A 1 239 ? 3.275 20.312 17.065 1.00 39.38 239 ALA A C 1
ATOM 1781 O O . ALA A 1 239 ? 3.909 21.118 17.746 1.00 39.38 239 ALA A O 1
ATOM 1782 N N . LEU A 1 240 ? 3.824 19.726 15.993 1.00 38.84 240 LEU A N 1
ATOM 1783 C CA . LEU A 1 240 ? 5.253 19.853 15.645 1.00 38.84 240 LEU A CA 1
ATOM 1784 C C . LEU A 1 240 ? 5.670 21.277 15.204 1.00 38.84 240 LEU A C 1
ATOM 1786 O O . LEU A 1 240 ? 6.854 21.597 15.204 1.00 38.84 240 LEU A O 1
ATOM 1790 N N . PHE A 1 241 ? 4.716 22.166 14.900 1.00 39.44 241 PHE A N 1
ATOM 1791 C CA . PHE A 1 241 ? 5.004 23.529 14.424 1.00 39.44 241 PHE A CA 1
ATOM 1792 C C . PHE A 1 241 ? 4.592 24.665 15.365 1.00 39.44 241 PHE A C 1
ATOM 1794 O O . PHE A 1 241 ? 5.049 25.790 15.175 1.00 39.44 241 PHE A O 1
ATOM 1801 N N . ALA A 1 242 ? 3.835 24.390 16.434 1.00 36.78 242 ALA A N 1
ATOM 1802 C CA . ALA A 1 242 ? 3.519 25.410 17.438 1.00 36.78 242 ALA A CA 1
ATOM 1803 C C . ALA A 1 242 ? 4.769 25.918 18.193 1.00 36.78 242 ALA A C 1
ATOM 1805 O O . ALA A 1 242 ? 4.723 26.974 18.817 1.00 36.78 242 ALA A O 1
ATOM 1806 N N . ALA A 1 243 ? 5.884 25.180 18.135 1.00 38.75 243 ALA A N 1
ATOM 1807 C CA . ALA A 1 243 ? 7.125 25.513 18.830 1.00 38.75 243 ALA A CA 1
ATOM 1808 C C . ALA A 1 243 ? 8.197 26.195 17.956 1.00 38.75 243 ALA A C 1
ATOM 1810 O O . ALA A 1 243 ? 9.195 26.657 18.510 1.00 38.75 243 ALA A O 1
ATOM 1811 N N . CYS A 1 244 ? 8.041 26.257 16.624 1.00 38.22 244 CYS A N 1
ATOM 1812 C CA . CYS A 1 244 ? 9.156 26.632 15.739 1.00 38.22 244 CYS A CA 1
ATOM 1813 C C . CYS A 1 244 ? 8.889 27.709 14.680 1.00 38.22 244 CYS A C 1
ATOM 1815 O O . CYS A 1 244 ? 9.834 28.015 13.959 1.00 38.22 244 CYS A O 1
ATOM 1817 N N . LEU A 1 245 ? 7.702 28.319 14.574 1.00 38.41 245 LEU A N 1
ATOM 1818 C CA . LEU A 1 245 ? 7.464 29.343 13.545 1.00 38.41 245 LEU A CA 1
ATOM 1819 C C . LEU A 1 245 ? 6.793 30.611 14.083 1.00 38.41 245 LEU A C 1
ATOM 1821 O O . LEU A 1 245 ? 5.910 30.567 14.942 1.00 38.41 245 LEU A O 1
ATOM 1825 N N . ASP A 1 246 ? 7.245 31.743 13.539 1.00 41.56 246 ASP A N 1
ATOM 1826 C CA . ASP A 1 246 ? 6.582 33.040 13.620 1.00 41.56 246 ASP A CA 1
ATOM 1827 C C . ASP A 1 246 ? 5.139 32.935 13.088 1.00 41.56 246 ASP A C 1
ATOM 1829 O O . ASP A 1 246 ? 4.824 32.093 12.248 1.00 41.56 246 ASP A O 1
ATOM 1833 N N . ALA A 1 247 ? 4.253 33.816 13.561 1.00 47.75 247 ALA A N 1
ATOM 1834 C CA . ALA A 1 247 ? 2.797 33.805 13.353 1.00 47.75 247 ALA A CA 1
ATOM 1835 C C . ALA A 1 247 ? 2.295 33.957 11.888 1.00 47.75 247 ALA A C 1
ATOM 1837 O O . ALA A 1 247 ? 1.138 34.315 11.669 1.00 47.75 247 ALA A O 1
ATOM 1838 N N . SER A 1 248 ? 3.148 33.727 10.890 1.00 49.84 248 SER A N 1
ATOM 1839 C CA . SER A 1 248 ? 2.891 33.913 9.459 1.00 49.84 248 SER A CA 1
ATOM 1840 C C . SER A 1 248 ? 2.920 32.628 8.622 1.00 49.84 248 SER A C 1
ATOM 1842 O O . SER A 1 248 ? 2.581 32.703 7.442 1.00 49.84 248 SER A O 1
ATOM 1844 N N . ASP A 1 249 ? 3.283 31.474 9.189 1.00 49.72 249 ASP A N 1
ATOM 1845 C CA . ASP A 1 249 ? 3.251 30.203 8.453 1.00 49.72 249 ASP A CA 1
ATOM 1846 C C . ASP A 1 249 ? 1.864 29.535 8.461 1.00 49.72 249 ASP A C 1
ATOM 1848 O O . ASP A 1 249 ? 1.118 29.646 9.442 1.00 49.72 249 ASP A O 1
ATOM 1852 N N . PRO A 1 250 ? 1.482 28.848 7.365 1.00 51.59 250 PRO A N 1
ATOM 1853 C CA . PRO A 1 250 ? 0.179 28.210 7.248 1.00 51.59 250 PRO A CA 1
ATOM 1854 C C . PRO A 1 250 ? 0.004 27.137 8.330 1.00 51.59 250 PRO A C 1
ATOM 1856 O O . PRO A 1 250 ? 0.780 26.188 8.432 1.00 51.59 250 PRO A O 1
ATOM 1859 N N . VAL A 1 251 ? -1.047 27.290 9.140 1.00 59.56 251 VAL A N 1
ATOM 1860 C CA . VAL A 1 251 ? -1.442 26.323 10.171 1.00 59.56 251 VAL A CA 1
ATOM 1861 C C . VAL A 1 251 ? -1.712 24.974 9.503 1.00 59.56 251 VAL A C 1
ATOM 1863 O O . VAL A 1 251 ? -2.656 24.846 8.721 1.00 59.56 251 VAL A O 1
ATOM 1866 N N . GLN A 1 252 ? -0.886 23.968 9.798 1.00 66.56 252 GLN A N 1
ATOM 1867 C CA . GLN A 1 252 ? -1.109 22.612 9.296 1.00 66.56 252 GLN A CA 1
ATOM 1868 C C . GLN A 1 252 ? -2.412 22.028 9.873 1.00 66.56 252 GLN A C 1
ATOM 1870 O O . GLN A 1 252 ? -2.711 22.254 11.051 1.00 66.56 252 GLN A O 1
ATOM 1875 N N . PRO A 1 253 ? -3.203 21.287 9.075 1.00 77.25 253 PRO A N 1
ATOM 1876 C CA . PRO A 1 253 ? -4.469 20.724 9.535 1.00 77.25 253 PRO A CA 1
ATOM 1877 C C . PRO A 1 253 ? -4.225 19.662 10.609 1.00 77.25 253 PRO A C 1
ATOM 1879 O O . PRO A 1 253 ? -3.296 18.875 10.485 1.00 77.25 253 PRO A O 1
ATOM 1882 N N . SER A 1 254 ? -5.082 19.575 11.630 1.00 85.06 254 SER A N 1
ATOM 1883 C CA . SER A 1 254 ? -5.042 18.418 12.535 1.00 85.06 254 SER A CA 1
ATOM 1884 C C . SER A 1 254 ? -5.332 17.119 11.779 1.00 85.06 254 SER A C 1
ATOM 1886 O O . SER A 1 254 ? -6.016 17.137 10.749 1.00 85.06 254 SER A O 1
ATOM 1888 N N . VAL A 1 255 ? -4.900 15.977 12.320 1.00 88.06 255 VAL A N 1
ATOM 1889 C CA . VAL A 1 255 ? -5.209 14.662 11.730 1.00 88.06 255 VAL A CA 1
ATOM 1890 C C . VAL A 1 255 ? -6.720 14.459 11.547 1.00 88.06 255 VAL A C 1
ATOM 1892 O O . VAL A 1 255 ? -7.147 13.963 10.508 1.00 88.06 255 VAL A O 1
ATOM 1895 N N . GLN A 1 256 ? -7.549 14.911 12.495 1.00 89.19 256 GLN A N 1
ATOM 1896 C CA . GLN A 1 256 ? -9.011 14.822 12.384 1.00 89.19 256 GLN A CA 1
ATOM 1897 C C . GLN A 1 256 ? -9.560 15.684 11.241 1.00 89.19 256 GLN A C 1
ATOM 1899 O O . GLN A 1 256 ? -10.447 15.244 10.512 1.00 89.19 256 GLN A O 1
ATOM 1904 N N . THR A 1 257 ? -9.023 16.895 11.058 1.00 90.44 257 THR A N 1
ATOM 1905 C CA . THR A 1 257 ? -9.423 17.778 9.947 1.00 90.44 257 THR A CA 1
ATOM 1906 C C . THR A 1 257 ? -9.067 17.140 8.612 1.00 90.44 257 THR A C 1
ATOM 1908 O O . THR A 1 257 ? -9.892 17.075 7.704 1.00 90.44 257 THR A O 1
ATOM 1911 N N . LEU A 1 258 ? -7.850 16.605 8.524 1.00 92.56 258 LEU A N 1
ATOM 1912 C CA . LEU A 1 258 ? -7.350 15.940 7.334 1.00 92.56 258 LEU A CA 1
ATOM 1913 C C . LEU A 1 258 ? -8.172 14.686 6.991 1.00 92.56 258 LEU A C 1
ATOM 1915 O O . LEU A 1 258 ? -8.508 14.467 5.828 1.00 92.56 258 LEU A O 1
ATOM 1919 N N . ALA A 1 259 ? -8.536 13.889 8.000 1.00 94.56 259 ALA A N 1
ATOM 1920 C CA . ALA A 1 259 ? -9.388 12.714 7.838 1.00 94.56 259 ALA A CA 1
ATOM 1921 C C . ALA A 1 259 ? -10.785 13.096 7.339 1.00 94.56 259 ALA A C 1
ATOM 1923 O O . ALA A 1 259 ? -11.275 12.498 6.381 1.00 94.56 259 ALA A O 1
ATOM 1924 N N . GLN A 1 260 ? -11.397 14.124 7.933 1.00 94.94 260 GLN A N 1
ATOM 1925 C CA . GLN A 1 260 ? -12.717 14.591 7.522 1.00 94.94 260 GLN A CA 1
ATOM 1926 C C . GLN A 1 260 ? -12.710 15.113 6.081 1.00 94.94 260 GLN A C 1
ATOM 1928 O O . GLN A 1 260 ? -13.581 14.755 5.294 1.00 94.94 260 GLN A O 1
ATOM 1933 N N . ASP A 1 261 ? -11.711 15.910 5.704 1.00 95.38 261 ASP A N 1
ATOM 1934 C CA . ASP A 1 261 ? -11.622 16.471 4.354 1.00 95.38 261 ASP A CA 1
ATOM 1935 C C . ASP A 1 261 ? -11.333 15.398 3.288 1.00 95.38 261 ASP A C 1
ATOM 1937 O O . ASP A 1 261 ? -11.867 15.469 2.172 1.00 95.38 261 ASP A O 1
ATOM 1941 N N . LEU A 1 262 ? -10.548 14.367 3.629 1.00 96.31 262 LEU A N 1
ATOM 1942 C CA . LEU A 1 262 ? -10.349 13.186 2.786 1.00 96.31 262 LEU A CA 1
ATOM 1943 C C . LEU A 1 262 ? -11.665 12.421 2.588 1.00 96.31 262 LEU A C 1
ATOM 1945 O O . LEU A 1 262 ? -12.012 12.076 1.458 1.00 96.31 262 LEU A O 1
ATOM 1949 N N . VAL A 1 263 ? -12.411 12.187 3.669 1.00 95.75 263 VAL A N 1
ATOM 1950 C CA . VAL A 1 263 ? -13.689 11.461 3.654 1.00 95.75 263 VAL A CA 1
ATOM 1951 C C . VAL A 1 263 ? -14.746 12.221 2.862 1.00 95.75 263 VAL A C 1
ATOM 1953 O O . VAL A 1 263 ? -15.375 11.633 1.984 1.00 95.75 263 VAL A O 1
ATOM 1956 N N . ASP A 1 264 ? -14.893 13.526 3.092 1.00 95.81 264 ASP A N 1
ATOM 1957 C CA . ASP A 1 264 ? -15.789 14.396 2.324 1.00 95.81 264 ASP A CA 1
ATOM 1958 C C . ASP A 1 264 ? -15.483 14.320 0.820 1.00 95.81 264 ASP A C 1
ATOM 1960 O O . ASP A 1 264 ? -16.390 14.327 -0.014 1.00 95.81 264 ASP A O 1
ATOM 1964 N N . SER A 1 265 ? -14.197 14.260 0.463 1.00 95.62 265 SER A N 1
ATOM 1965 C CA . SER A 1 265 ? -13.750 14.182 -0.929 1.00 95.62 265 SER A CA 1
ATOM 1966 C C . SER A 1 265 ? -14.024 12.808 -1.543 1.00 95.62 265 SER A C 1
ATOM 1968 O O . SER A 1 265 ? -14.524 12.736 -2.664 1.00 95.62 265 SER A O 1
ATOM 1970 N N . ALA A 1 266 ? -13.739 11.725 -0.816 1.00 93.38 266 ALA A N 1
ATOM 1971 C CA . ALA A 1 266 ? -13.944 10.348 -1.262 1.00 93.38 266 ALA A CA 1
ATOM 1972 C C . ALA A 1 266 ? -15.435 9.996 -1.416 1.00 93.38 266 ALA A C 1
ATOM 1974 O O . ALA A 1 266 ? -15.837 9.397 -2.418 1.00 93.38 266 ALA A O 1
ATOM 1975 N N . GLN A 1 267 ? -16.280 10.442 -0.479 1.00 93.00 267 GLN A N 1
ATOM 1976 C CA . GLN A 1 267 ? -17.726 10.191 -0.494 1.00 93.00 267 GLN A CA 1
ATOM 1977 C C . GLN A 1 267 ? -18.420 10.747 -1.740 1.00 93.00 267 GLN A C 1
ATOM 1979 O O . GLN A 1 267 ? -19.357 10.124 -2.237 1.00 93.00 267 GLN A O 1
ATOM 1984 N N . ARG A 1 268 ? -17.944 11.872 -2.294 1.00 93.69 268 ARG A N 1
ATOM 1985 C CA . ARG A 1 268 ? -18.478 12.450 -3.546 1.00 93.69 268 ARG A CA 1
ATOM 1986 C C . ARG A 1 268 ? -18.399 11.489 -4.731 1.00 93.69 268 ARG A C 1
ATOM 1988 O O . ARG A 1 268 ? -19.195 11.615 -5.656 1.00 93.69 268 ARG A O 1
ATOM 1995 N N . TYR A 1 269 ? -17.450 10.557 -4.696 1.00 91.56 269 TYR A N 1
ATOM 1996 C CA . TYR A 1 269 ? -17.210 9.579 -5.754 1.00 91.56 269 TYR A CA 1
ATOM 1997 C C . TYR A 1 269 ? -17.563 8.145 -5.335 1.00 91.56 269 TYR A C 1
ATOM 1999 O O . TYR A 1 269 ? -17.438 7.236 -6.148 1.00 91.56 269 TYR A O 1
ATOM 2007 N N . GLY A 1 270 ? -18.014 7.931 -4.093 1.00 89.81 270 GLY A N 1
ATOM 2008 C CA . GLY A 1 270 ? -18.366 6.603 -3.582 1.00 89.81 270 GLY A CA 1
ATOM 2009 C C . GLY A 1 270 ? -17.179 5.641 -3.456 1.00 89.81 270 GLY A C 1
ATOM 2010 O O . GLY A 1 270 ? -17.375 4.433 -3.552 1.00 89.81 270 GLY A O 1
ATOM 2011 N N . ILE A 1 271 ? -15.965 6.167 -3.268 1.00 92.50 271 ILE A N 1
ATOM 2012 C CA . ILE A 1 271 ? -14.733 5.375 -3.146 1.00 92.50 271 ILE A CA 1
ATOM 2013 C C . ILE A 1 271 ? -14.274 5.241 -1.689 1.00 92.50 271 ILE A C 1
ATOM 2015 O O . ILE A 1 271 ? -14.715 5.987 -0.812 1.00 92.50 271 ILE A O 1
ATOM 2019 N N . GLY A 1 272 ? -13.379 4.286 -1.433 1.00 93.50 272 GLY A N 1
ATOM 2020 C CA . GLY A 1 272 ? -12.856 4.012 -0.096 1.00 93.50 272 GLY A CA 1
ATOM 2021 C C . GLY A 1 272 ? -11.812 5.007 0.410 1.00 93.50 272 GLY A C 1
ATOM 2022 O O . GLY A 1 272 ? -11.246 5.800 -0.348 1.00 93.50 272 GLY A O 1
ATOM 2023 N N . THR A 1 273 ? -11.529 4.929 1.711 1.00 95.56 273 THR A N 1
ATOM 2024 C CA . THR A 1 273 ? -10.567 5.791 2.412 1.00 95.56 273 THR A CA 1
ATOM 2025 C C . THR A 1 273 ? -9.541 4.982 3.199 1.00 95.56 273 THR A C 1
ATOM 2027 O O . THR A 1 273 ? -9.871 3.978 3.839 1.00 95.56 273 THR A O 1
ATOM 2030 N N . LEU A 1 274 ? -8.290 5.445 3.174 1.00 96.00 274 LEU A N 1
ATOM 2031 C CA . LEU A 1 274 ? -7.181 4.839 3.907 1.00 96.00 274 LEU A CA 1
ATOM 2032 C C . LEU A 1 274 ? -6.305 5.893 4.588 1.00 96.00 274 LEU A C 1
ATOM 2034 O O . LEU A 1 274 ? -5.990 6.923 3.991 1.00 96.00 274 LEU A O 1
ATOM 2038 N N . MET A 1 275 ? -5.836 5.612 5.803 1.00 96.06 275 MET A N 1
ATOM 2039 C CA . MET A 1 275 ? -4.751 6.378 6.424 1.00 96.06 275 MET A CA 1
ATOM 2040 C C . MET A 1 275 ? -3.722 5.471 7.094 1.00 96.06 275 MET A C 1
ATOM 2042 O O . MET A 1 275 ? -4.082 4.508 7.766 1.00 96.06 275 MET A O 1
ATOM 2046 N N . THR A 1 276 ? -2.436 5.802 6.953 1.00 95.06 276 THR A N 1
ATOM 2047 C CA . THR A 1 276 ? -1.377 5.172 7.760 1.00 95.06 276 THR A CA 1
ATOM 2048 C C . THR A 1 276 ? -0.749 6.189 8.698 1.00 95.06 276 THR A C 1
ATOM 2050 O O . THR A 1 276 ? -0.358 7.266 8.239 1.00 95.06 276 THR A O 1
ATOM 2053 N N . ILE A 1 277 ? -0.598 5.829 9.969 1.00 92.19 277 ILE A N 1
ATOM 2054 C CA . ILE A 1 277 ? -0.131 6.728 11.025 1.00 92.19 277 ILE A CA 1
ATOM 2055 C C . ILE A 1 277 ? 1.312 6.395 11.397 1.00 92.19 277 ILE A C 1
ATOM 2057 O O . ILE A 1 277 ? 1.621 5.248 11.712 1.00 92.19 277 ILE A O 1
ATOM 2061 N N . CYS A 1 278 ? 2.180 7.398 11.402 1.00 88.81 278 CYS A N 1
ATOM 2062 C CA . CYS A 1 278 ? 3.548 7.301 11.887 1.00 88.81 278 CYS A CA 1
ATOM 2063 C C . CYS A 1 278 ? 3.658 7.825 13.321 1.00 88.81 278 CYS A C 1
ATOM 2065 O O . CYS A 1 278 ? 3.019 8.831 13.645 1.00 88.81 278 CYS A O 1
ATOM 2067 N N . PRO A 1 279 ? 4.509 7.212 14.162 1.00 85.19 279 PRO A N 1
ATOM 2068 C CA . PRO A 1 279 ? 4.891 7.829 15.420 1.00 85.19 279 PRO A CA 1
ATOM 2069 C C . PRO A 1 279 ? 5.649 9.124 15.151 1.00 85.19 279 PRO A C 1
ATOM 2071 O O . PRO A 1 279 ? 6.234 9.318 14.076 1.00 85.19 279 PRO A O 1
ATOM 2074 N N . ASP A 1 280 ? 5.652 10.012 16.136 1.00 75.94 280 ASP A N 1
ATOM 2075 C CA . ASP A 1 280 ? 6.456 11.216 16.046 1.00 75.94 280 ASP A CA 1
ATOM 2076 C C . ASP A 1 280 ? 7.939 10.848 16.037 1.00 75.94 280 ASP A C 1
ATOM 2078 O O . ASP A 1 280 ? 8.383 9.900 16.689 1.00 75.94 280 ASP A O 1
ATOM 2082 N N . ARG A 1 281 ? 8.742 11.590 15.265 1.00 64.38 281 ARG A N 1
ATOM 2083 C CA . ARG A 1 281 ? 10.194 11.394 15.286 1.00 64.38 281 ARG A CA 1
ATOM 2084 C C . ARG A 1 281 ? 10.695 11.715 16.692 1.00 64.38 281 ARG A C 1
ATOM 2086 O O . ARG A 1 281 ? 10.858 12.885 17.026 1.00 64.38 281 ARG A O 1
ATOM 2093 N N . SER A 1 282 ? 10.993 10.704 17.496 1.00 49.03 282 SER A N 1
ATOM 2094 C CA . SER A 1 282 ? 11.662 10.900 18.775 1.00 49.03 282 SER A CA 1
ATOM 2095 C C . SER A 1 282 ? 12.762 9.861 18.985 1.00 49.03 282 SER A C 1
ATOM 2097 O O . SER A 1 282 ? 12.679 8.710 18.557 1.00 49.03 282 SER A O 1
ATOM 2099 N N . GLY A 1 283 ? 13.879 10.340 19.534 1.00 47.62 283 GLY A N 1
ATOM 2100 C CA . GLY A 1 283 ? 15.041 9.530 19.867 1.00 47.62 283 GLY A CA 1
ATOM 2101 C C . GLY A 1 283 ? 14.746 8.502 20.961 1.00 47.62 283 GLY A C 1
ATOM 2102 O O . GLY A 1 283 ? 13.725 8.552 21.632 1.00 47.62 283 GLY A O 1
ATOM 2103 N N . CYS A 1 284 ? 15.691 7.579 21.124 1.00 38.34 284 CYS A N 1
ATOM 2104 C CA . CYS A 1 284 ? 15.648 6.357 21.927 1.00 38.34 284 CYS A CA 1
ATOM 2105 C C . CYS A 1 284 ? 15.249 6.512 23.417 1.00 38.34 284 CYS A C 1
ATOM 2107 O O . CYS A 1 284 ? 16.113 6.353 24.282 1.00 38.34 284 CYS A O 1
ATOM 2109 N N . SER A 1 285 ? 13.982 6.772 23.762 1.00 50.69 285 SER A N 1
ATOM 2110 C CA . SER A 1 285 ? 13.521 6.666 25.156 1.00 50.69 285 SER A CA 1
ATOM 2111 C C . SER A 1 285 ? 12.194 5.916 25.314 1.00 50.69 285 SER A C 1
ATOM 2113 O O . SER A 1 285 ? 11.166 6.321 24.780 1.00 50.69 285 SER A O 1
ATOM 2115 N N . ASP A 1 286 ? 12.215 4.854 26.127 1.00 50.41 286 ASP A N 1
ATOM 2116 C CA . ASP A 1 286 ? 11.084 3.939 26.370 1.00 50.41 286 ASP A CA 1
ATOM 2117 C C . ASP A 1 286 ? 9.832 4.627 26.956 1.00 50.41 286 ASP A C 1
ATOM 2119 O O . ASP A 1 286 ? 8.718 4.121 26.840 1.00 50.41 286 ASP A O 1
ATOM 2123 N N . SER A 1 287 ? 9.975 5.793 27.600 1.00 49.69 287 SER A N 1
ATOM 2124 C CA . SER A 1 287 ? 8.829 6.532 28.146 1.00 49.69 287 SER A CA 1
ATOM 2125 C C . SER A 1 287 ? 7.993 7.233 27.071 1.00 49.69 287 SER A C 1
ATOM 2127 O O . SER A 1 287 ? 6.812 7.480 27.306 1.00 49.69 287 SER A O 1
ATOM 2129 N N . GLN A 1 288 ? 8.583 7.560 25.915 1.00 57.38 288 GLN A N 1
ATOM 2130 C CA . GLN A 1 288 ? 7.864 8.185 24.796 1.00 57.38 288 GLN A CA 1
ATOM 2131 C C . GLN A 1 288 ? 7.024 7.159 24.026 1.00 57.38 288 GLN A C 1
ATOM 2133 O O . GLN A 1 288 ? 5.876 7.457 23.708 1.00 57.38 288 GLN A O 1
ATOM 2138 N N . ASP A 1 289 ? 7.515 5.924 23.875 1.00 59.72 289 ASP A N 1
ATOM 2139 C CA . ASP A 1 289 ? 6.789 4.848 23.183 1.00 59.72 289 ASP A CA 1
ATOM 2140 C C . ASP A 1 289 ? 5.415 4.557 23.830 1.00 59.72 289 ASP A C 1
ATOM 2142 O O . ASP A 1 289 ? 4.420 4.373 23.133 1.00 59.72 289 ASP A O 1
ATOM 2146 N N . SER A 1 290 ? 5.307 4.608 25.166 1.00 61.47 290 SER A N 1
ATOM 2147 C CA . SER A 1 290 ? 4.026 4.379 25.866 1.00 61.47 290 SER A CA 1
ATOM 2148 C C . SER A 1 290 ? 2.981 5.491 25.668 1.00 61.47 290 SER A C 1
ATOM 2150 O O . SER A 1 290 ? 1.778 5.224 25.634 1.00 61.47 290 SER A O 1
ATOM 2152 N N . ALA A 1 291 ? 3.426 6.745 25.535 1.00 62.91 291 ALA A N 1
ATOM 2153 C CA . ALA A 1 291 ? 2.543 7.879 25.269 1.00 62.91 291 ALA A CA 1
ATOM 2154 C C . ALA A 1 291 ? 2.059 7.855 23.812 1.00 62.91 291 ALA A C 1
ATOM 2156 O O . ALA A 1 291 ? 0.882 8.119 23.549 1.00 62.91 291 ALA A O 1
ATOM 2157 N N . ASP A 1 292 ? 2.946 7.460 22.897 1.00 76.62 292 ASP A N 1
ATOM 2158 C CA . ASP A 1 292 ? 2.624 7.251 21.491 1.00 76.62 292 ASP A CA 1
ATOM 2159 C C . ASP A 1 292 ? 1.591 6.124 21.337 1.00 76.62 292 ASP A C 1
ATOM 2161 O O . ASP A 1 292 ? 0.583 6.317 20.664 1.00 76.62 292 ASP A O 1
ATOM 2165 N N . GLU A 1 293 ? 1.732 4.990 22.032 1.00 80.81 293 GLU A N 1
ATOM 2166 C CA . GLU A 1 293 ? 0.734 3.905 22.002 1.00 80.81 293 GLU A CA 1
ATOM 2167 C C . GLU A 1 293 ? -0.678 4.376 22.394 1.00 80.81 293 GLU A C 1
ATOM 2169 O O . GLU A 1 293 ? -1.658 4.077 21.704 1.00 80.81 293 GLU A O 1
ATOM 2174 N N . GLN A 1 294 ? -0.807 5.154 23.474 1.00 84.38 294 GLN A N 1
ATOM 2175 C CA . GLN A 1 294 ? -2.109 5.681 23.891 1.00 84.38 294 GLN A CA 1
ATOM 2176 C C . GLN A 1 294 ? -2.683 6.669 22.861 1.00 84.38 294 GLN A C 1
ATOM 2178 O O . GLN A 1 294 ? -3.895 6.676 22.619 1.00 84.38 294 GLN A O 1
ATOM 2183 N N . ALA A 1 295 ? -1.826 7.469 22.220 1.00 86.56 295 ALA A N 1
ATOM 2184 C CA . ALA A 1 295 ? -2.224 8.364 21.139 1.00 86.56 295 ALA A CA 1
ATOM 2185 C C . ALA A 1 295 ? -2.691 7.589 19.893 1.00 86.56 295 ALA A C 1
ATOM 2187 O O . ALA A 1 295 ? -3.730 7.928 19.328 1.00 86.56 295 ALA A O 1
ATOM 2188 N N . PHE A 1 296 ? -1.997 6.512 19.507 1.00 89.75 296 PHE A N 1
ATOM 2189 C CA . PHE A 1 296 ? -2.406 5.621 18.414 1.00 89.75 296 PHE A CA 1
ATOM 2190 C C . PHE A 1 296 ? -3.777 4.990 18.683 1.00 89.75 296 PHE A C 1
ATOM 2192 O O . PHE A 1 296 ? -4.623 4.965 17.789 1.00 89.75 296 PHE A O 1
ATOM 2199 N N . LEU A 1 297 ? -4.026 4.527 19.912 1.00 91.38 297 LEU A N 1
ATOM 2200 C CA . LEU A 1 297 ? -5.317 3.956 20.302 1.00 91.38 297 LEU A CA 1
ATOM 2201 C C . LEU A 1 297 ? -6.452 4.971 20.136 1.00 91.38 297 LEU A C 1
ATOM 2203 O O . LEU A 1 297 ? -7.470 4.664 19.509 1.00 91.38 297 LEU A O 1
ATOM 2207 N N . GLN A 1 298 ? -6.284 6.180 20.679 1.00 90.00 298 GLN A N 1
ATOM 2208 C CA . GLN A 1 298 ? -7.300 7.227 20.573 1.00 90.00 298 GLN A CA 1
ATOM 2209 C C . GLN A 1 298 ? -7.517 7.644 19.115 1.00 90.00 298 GLN A C 1
ATOM 2211 O O . GLN A 1 298 ? -8.655 7.793 18.669 1.00 90.00 298 GLN A O 1
ATOM 2216 N N . LEU A 1 299 ? -6.431 7.777 18.353 1.00 90.25 299 LEU A N 1
ATOM 2217 C CA . LEU A 1 299 ? -6.497 8.177 16.959 1.00 90.25 299 LEU A CA 1
ATOM 2218 C C . LEU A 1 299 ? -7.201 7.127 16.094 1.00 90.25 299 LEU A C 1
ATOM 2220 O O . LEU A 1 299 ? -8.008 7.493 15.246 1.00 90.25 299 LEU A O 1
ATOM 2224 N N . ALA A 1 300 ? -6.975 5.833 16.333 1.00 92.06 300 ALA A N 1
ATOM 2225 C CA . ALA A 1 300 ? -7.696 4.771 15.633 1.00 92.06 300 ALA A CA 1
ATOM 2226 C C . ALA A 1 300 ? -9.218 4.896 15.809 1.00 92.06 300 ALA A C 1
ATOM 2228 O O . ALA A 1 300 ? -9.966 4.753 14.840 1.00 92.06 300 ALA A O 1
ATOM 2229 N N . GLN A 1 301 ? -9.676 5.226 17.022 1.00 92.31 301 GLN A N 1
ATOM 2230 C CA . GLN A 1 301 ? -11.095 5.467 17.288 1.00 92.31 301 GLN A CA 1
ATOM 2231 C C . GLN A 1 301 ? -11.619 6.693 16.540 1.00 92.31 301 GLN A C 1
ATOM 2233 O O . GLN A 1 301 ? -12.700 6.645 15.953 1.00 92.31 301 GLN A O 1
ATOM 2238 N N . ASP A 1 302 ? -10.865 7.789 16.562 1.00 91.88 302 ASP A N 1
ATOM 2239 C CA . ASP A 1 302 ? -11.259 9.036 15.912 1.00 91.88 302 ASP A CA 1
ATOM 2240 C C . ASP A 1 302 ? -11.335 8.872 14.388 1.00 91.88 302 ASP A C 1
ATOM 2242 O O . ASP A 1 302 ? -12.320 9.286 13.776 1.00 91.88 302 ASP A O 1
ATOM 2246 N N . LEU A 1 303 ? -10.352 8.203 13.778 1.00 93.62 303 LEU A N 1
ATOM 2247 C CA . LEU A 1 303 ? -10.333 7.911 12.343 1.00 93.62 303 LEU A CA 1
ATOM 2248 C C . LEU A 1 303 ? -11.497 7.006 11.929 1.00 93.62 303 LEU A C 1
ATOM 2250 O O . LEU A 1 303 ? -12.187 7.291 10.949 1.00 93.62 303 LEU A O 1
ATOM 2254 N N . ALA A 1 304 ? -11.765 5.947 12.692 1.00 92.06 304 ALA A N 1
ATOM 2255 C CA . ALA A 1 304 ? -12.888 5.059 12.420 1.00 92.06 304 ALA A CA 1
ATOM 2256 C C . ALA A 1 304 ? -14.243 5.780 12.542 1.00 92.06 304 ALA A C 1
ATOM 2258 O O . ALA A 1 304 ? -15.115 5.602 11.689 1.00 92.06 304 ALA A O 1
ATOM 2259 N N . ARG A 1 305 ? -14.419 6.648 13.553 1.00 91.62 305 ARG A N 1
ATOM 2260 C CA . ARG A 1 305 ? -15.616 7.505 13.690 1.00 91.62 305 ARG A CA 1
ATOM 2261 C C . ARG A 1 305 ? -15.742 8.508 12.544 1.00 91.62 305 ARG A C 1
ATOM 2263 O O . ARG A 1 305 ? -16.857 8.776 12.104 1.00 91.62 305 ARG A O 1
ATOM 2270 N N . ALA A 1 306 ? -14.620 9.011 12.035 1.00 91.19 306 ALA A N 1
ATOM 2271 C CA . ALA A 1 306 ? -14.568 9.857 10.848 1.00 91.19 306 ALA A CA 1
ATOM 2272 C C . ALA A 1 306 ? -14.831 9.088 9.540 1.00 91.19 306 ALA A C 1
ATOM 2274 O O . ALA A 1 306 ? -14.830 9.703 8.482 1.00 91.19 306 ALA A O 1
ATOM 2275 N N . ASN A 1 307 ? -15.111 7.776 9.588 1.00 92.06 307 ASN A N 1
ATOM 2276 C CA . ASN A 1 307 ? -15.368 6.923 8.423 1.00 92.06 307 ASN A CA 1
ATOM 2277 C C . ASN A 1 307 ? -14.109 6.644 7.572 1.00 92.06 307 ASN A C 1
ATOM 2279 O O . ASN A 1 307 ? -14.210 6.405 6.368 1.00 92.06 307 ASN A O 1
ATOM 2283 N N . ILE A 1 308 ? -12.921 6.642 8.192 1.00 94.62 308 ILE A N 1
ATOM 2284 C CA . ILE A 1 308 ? -11.724 6.014 7.617 1.00 94.62 308 ILE A CA 1
ATOM 2285 C C . ILE A 1 308 ? -11.812 4.507 7.854 1.00 94.62 308 ILE A C 1
ATOM 2287 O O . ILE A 1 308 ? -11.817 4.053 8.998 1.00 94.62 308 ILE A O 1
ATOM 2291 N N . ARG A 1 309 ? -11.907 3.729 6.770 1.00 92.06 309 ARG A N 1
ATOM 2292 C CA . ARG A 1 309 ? -12.176 2.281 6.843 1.00 92.06 309 ARG A CA 1
ATOM 2293 C C . ARG A 1 309 ? -10.936 1.420 6.899 1.00 92.06 309 ARG A C 1
ATOM 2295 O O . ARG A 1 309 ? -10.976 0.348 7.497 1.00 92.06 309 ARG A O 1
ATOM 2302 N N . VAL A 1 310 ? -9.847 1.879 6.299 1.00 95.75 310 VAL A N 1
ATOM 2303 C CA . VAL A 1 310 ? -8.577 1.161 6.325 1.00 95.75 310 VAL A CA 1
ATOM 2304 C C . VAL A 1 310 ? -7.545 1.998 7.053 1.00 95.75 310 VAL A C 1
ATOM 2306 O O . VAL A 1 310 ? -7.247 3.125 6.662 1.00 95.75 310 VAL A O 1
ATOM 2309 N N . ILE A 1 311 ? -7.018 1.449 8.138 1.00 96.12 311 ILE A N 1
ATOM 2310 C CA . ILE A 1 311 ? -6.041 2.117 8.992 1.00 96.12 311 ILE A CA 1
ATOM 2311 C C . ILE A 1 311 ? -4.800 1.231 9.053 1.00 96.12 311 ILE A C 1
ATOM 2313 O O . ILE A 1 311 ? -4.903 0.008 9.051 1.00 96.12 311 ILE A O 1
ATOM 2317 N N . GLY A 1 312 ? -3.617 1.831 9.074 1.00 94.38 312 GLY A N 1
ATOM 2318 C CA . GLY A 1 312 ? -2.357 1.102 9.189 1.00 94.38 312 GLY A CA 1
ATOM 2319 C C . GLY A 1 312 ? -1.317 1.877 9.977 1.00 94.38 312 GLY A C 1
ATOM 2320 O O . GLY A 1 312 ? -1.459 3.080 10.207 1.00 94.38 312 GLY A O 1
ATOM 2321 N N . ALA A 1 313 ? -0.248 1.193 10.363 1.00 90.94 313 ALA A N 1
ATOM 2322 C CA . ALA A 1 313 ? 0.926 1.840 10.930 1.00 90.94 313 ALA A CA 1
ATOM 2323 C C . ALA A 1 313 ? 1.906 2.195 9.791 1.00 90.94 313 ALA A C 1
ATOM 2325 O O . ALA A 1 313 ? 2.180 1.378 8.914 1.00 90.94 313 ALA A O 1
ATOM 2326 N N . GLY A 1 314 ? 2.364 3.442 9.744 1.00 87.19 314 GLY A N 1
ATOM 2327 C CA . GLY A 1 314 ? 3.221 3.974 8.684 1.00 87.19 314 GLY A CA 1
ATOM 2328 C C . GLY A 1 314 ? 4.712 3.770 8.956 1.00 87.19 314 GLY A C 1
ATOM 2329 O O . GLY A 1 314 ? 5.118 2.999 9.827 1.00 87.19 314 GLY A O 1
ATOM 2330 N N . LYS A 1 315 ? 5.551 4.493 8.207 1.00 85.38 315 LYS A N 1
ATOM 2331 C CA . LYS A 1 315 ? 7.011 4.480 8.382 1.00 85.38 315 LYS A CA 1
ATOM 2332 C C . LYS A 1 315 ? 7.415 4.767 9.826 1.00 85.38 315 LYS A C 1
ATOM 2334 O O . LYS A 1 315 ? 6.985 5.745 10.433 1.00 85.38 315 LYS A O 1
ATOM 2339 N N . GLY A 1 316 ? 8.331 3.960 10.347 1.00 83.12 316 GLY A N 1
ATOM 2340 C CA . GLY A 1 316 ? 8.853 4.148 11.697 1.00 83.12 316 GLY A CA 1
ATOM 2341 C C . GLY A 1 316 ? 7.985 3.540 12.798 1.00 83.12 316 GLY A C 1
ATOM 2342 O O . GLY A 1 316 ? 8.387 3.590 13.957 1.00 83.12 316 GLY A O 1
ATOM 2343 N N . SER A 1 317 ? 6.840 2.942 12.476 1.00 86.56 317 SER A N 1
ATOM 2344 C CA . SER A 1 317 ? 6.042 2.197 13.445 1.00 86.56 317 SER A CA 1
ATOM 2345 C C . SER A 1 317 ? 6.708 0.879 13.854 1.00 86.56 317 SER A C 1
ATOM 2347 O O . SER A 1 317 ? 7.630 0.375 13.217 1.00 86.56 317 SER A O 1
ATOM 2349 N N . THR A 1 318 ? 6.225 0.316 14.957 1.00 88.12 318 THR A N 1
ATOM 2350 C CA . THR A 1 318 ? 6.620 -0.998 15.482 1.00 88.12 318 THR A CA 1
ATOM 2351 C C . THR A 1 318 ? 5.378 -1.881 15.621 1.00 88.12 318 THR A C 1
ATOM 2353 O O . THR A 1 318 ? 4.247 -1.427 15.420 1.00 88.12 318 THR A O 1
ATOM 2356 N N . ALA A 1 319 ? 5.561 -3.145 15.999 1.00 89.69 319 ALA A N 1
ATOM 2357 C CA . ALA A 1 319 ? 4.448 -4.046 16.303 1.00 89.69 319 ALA A CA 1
ATOM 2358 C C . ALA A 1 319 ? 3.528 -3.498 17.415 1.00 89.69 319 ALA A C 1
ATOM 2360 O O . ALA A 1 319 ? 2.309 -3.618 17.320 1.00 89.69 319 ALA A O 1
ATOM 2361 N N . HIS A 1 320 ? 4.096 -2.809 18.409 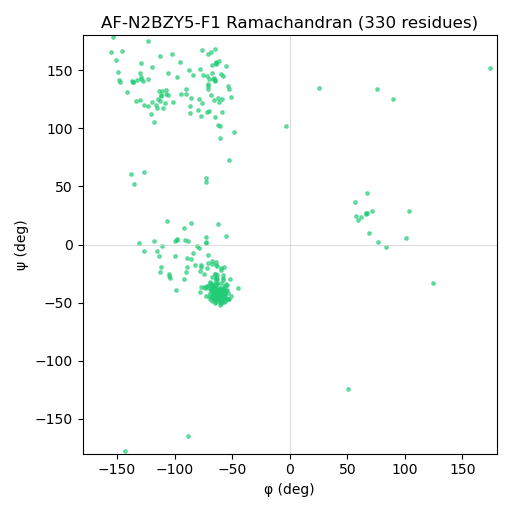1.00 90.00 320 HIS A N 1
ATOM 2362 C CA . HIS A 1 320 ? 3.343 -2.161 19.486 1.00 90.00 320 HIS A CA 1
ATOM 2363 C C . HIS A 1 320 ? 2.348 -1.115 18.971 1.00 90.00 320 HIS A C 1
ATOM 2365 O O . HIS A 1 320 ? 1.182 -1.128 19.355 1.00 90.00 320 HIS A O 1
ATOM 2371 N N . HIS A 1 321 ? 2.763 -0.282 18.016 1.00 91.81 321 HIS A N 1
ATOM 2372 C CA . HIS A 1 321 ? 1.878 0.694 17.378 1.00 91.81 321 HIS A CA 1
ATOM 2373 C C 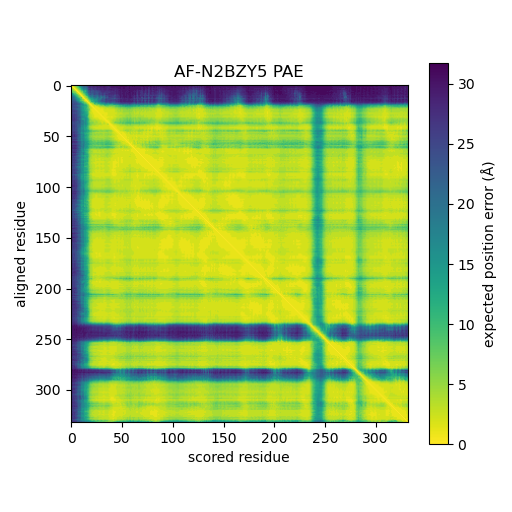. HIS A 1 321 ? 0.713 0.019 16.641 1.00 91.81 321 HIS A C 1
ATOM 2375 O O . HIS A 1 321 ? -0.427 0.466 16.730 1.00 91.81 321 HIS A O 1
ATOM 2381 N N . THR A 1 322 ? 0.977 -1.096 15.956 1.00 93.94 322 THR A N 1
ATOM 2382 C CA . THR A 1 322 ? -0.074 -1.881 15.286 1.00 93.94 322 THR A CA 1
ATOM 2383 C C . THR A 1 322 ? -1.048 -2.477 16.304 1.00 93.94 322 THR A C 1
ATOM 2385 O O . THR A 1 322 ? -2.260 -2.401 16.112 1.00 93.94 322 THR A O 1
ATOM 2388 N N . ALA A 1 323 ? -0.539 -2.992 17.428 1.00 94.50 323 ALA A N 1
ATOM 2389 C CA . ALA A 1 323 ? -1.371 -3.487 18.522 1.00 94.50 323 ALA A CA 1
ATOM 2390 C C . ALA A 1 323 ? -2.236 -2.376 19.146 1.00 94.50 323 ALA A C 1
ATOM 2392 O O . ALA A 1 323 ? -3.407 -2.608 19.440 1.00 94.50 323 ALA A O 1
ATOM 2393 N N . ALA A 1 324 ? -1.699 -1.162 19.294 1.00 93.56 324 ALA A N 1
ATOM 2394 C CA . ALA A 1 324 ? -2.446 -0.010 19.791 1.00 93.56 324 ALA A CA 1
ATOM 2395 C C . ALA A 1 324 ? -3.590 0.399 18.843 1.00 93.56 324 ALA A C 1
ATOM 2397 O O . ALA A 1 324 ? -4.713 0.620 19.302 1.00 93.56 324 ALA A O 1
ATOM 2398 N N . LEU A 1 325 ? -3.346 0.425 17.524 1.00 94.56 325 LEU A N 1
ATOM 2399 C CA . LEU A 1 325 ? -4.403 0.654 16.525 1.00 94.56 325 LEU A CA 1
ATOM 2400 C C . LEU A 1 325 ? -5.485 -0.424 16.601 1.00 94.56 325 LEU A C 1
ATOM 2402 O O . LEU A 1 325 ? -6.673 -0.108 16.608 1.00 94.56 325 LEU A O 1
ATOM 2406 N N . SER A 1 326 ? -5.074 -1.689 16.696 1.00 95.62 326 SER A N 1
ATOM 2407 C CA . SER A 1 326 ? -5.977 -2.835 16.835 1.00 95.62 326 SER A CA 1
ATOM 2408 C C . SER A 1 326 ? -6.876 -2.699 18.063 1.00 95.62 326 SER A C 1
ATOM 2410 O O . SER A 1 326 ? -8.100 -2.773 17.952 1.00 95.62 326 SER A O 1
ATOM 2412 N N . ALA A 1 327 ? -6.289 -2.402 19.226 1.00 94.75 327 ALA A N 1
ATOM 2413 C CA . ALA A 1 327 ? -7.029 -2.181 20.464 1.00 94.75 327 ALA A CA 1
ATOM 2414 C C . ALA A 1 327 ? -8.024 -1.014 20.346 1.00 94.75 327 ALA A C 1
ATOM 2416 O O . ALA A 1 327 ? -9.147 -1.113 20.838 1.00 94.75 327 ALA A O 1
ATOM 2417 N N . GLY A 1 328 ? -7.639 0.069 19.662 1.00 92.06 328 GLY A N 1
ATOM 2418 C CA . GLY A 1 328 ? -8.521 1.203 19.396 1.00 92.06 328 GLY A CA 1
ATOM 2419 C C . GLY A 1 328 ? -9.727 0.834 18.531 1.00 92.06 328 GLY A C 1
ATOM 2420 O O . GLY A 1 328 ? -10.844 1.236 18.851 1.00 92.06 328 GLY A O 1
ATOM 2421 N N . LEU A 1 329 ? -9.527 0.031 17.483 1.00 92.62 329 LEU A N 1
ATOM 2422 C CA . LEU A 1 329 ? -10.604 -0.409 16.589 1.00 92.62 329 LEU A CA 1
ATOM 2423 C C . LEU A 1 329 ? -11.550 -1.421 17.238 1.00 92.62 329 LEU A C 1
ATOM 2425 O O . LEU A 1 329 ? -12.749 -1.365 16.987 1.00 92.62 329 LEU A O 1
ATOM 2429 N N . LEU A 1 330 ? -11.033 -2.313 18.086 1.00 90.56 330 LEU A N 1
ATOM 2430 C CA . LEU A 1 330 ? -11.837 -3.295 18.825 1.00 90.56 330 LEU A CA 1
ATOM 2431 C C . LEU A 1 330 ? -12.694 -2.671 19.938 1.00 90.56 330 LEU A C 1
ATOM 2433 O O . LEU A 1 330 ? -13.596 -3.327 20.453 1.00 90.56 330 LEU A O 1
ATOM 2437 N N . ALA A 1 331 ? -12.402 -1.432 20.336 1.00 85.62 331 ALA A N 1
ATOM 2438 C CA . ALA A 1 331 ? -13.114 -0.718 21.393 1.00 85.62 331 ALA A CA 1
ATOM 2439 C C . ALA A 1 331 ? -14.347 0.077 20.903 1.00 85.62 331 ALA A C 1
ATOM 2441 O O . ALA A 1 331 ? -14.956 0.787 21.709 1.00 85.62 331 ALA A O 1
ATOM 2442 N N . LEU A 1 332 ? -14.689 -0.001 19.611 1.00 83.19 332 LEU A N 1
ATOM 2443 C CA . LEU A 1 332 ? -15.835 0.672 18.976 1.00 83.19 332 LEU A CA 1
ATOM 2444 C C . LEU A 1 332 ? -17.056 -0.247 18.874 1.00 83.19 332 LEU A C 1
ATOM 2446 O O . LEU A 1 332 ? -18.173 0.283 19.070 1.00 83.19 332 LEU A O 1
#

Mean predicted aligned error: 7.31 Å

Foldseek 3Di:
DDDDDDPDPDDLPDDPPDLVVLQVLLVVVLCLQLCVVVAFAEEFEDCQQVCCPDPCVVPAHQLSCLVPPLVVLLVQLLLRVVLPHQEYEFSLQQLQPLSVVVVVPPDDLLVSLLSRLSSNCSNVGSFYEYEYEFPPQDDDDCPDPSLVVLLVRLLRNLLSNVVSSGQYYEYDAALDLSSQLSNLLSNVVRDPGAYEYAYEPCSCFVDDDLVVLLVSLVSSVVSPHQEYEYAAAELPQQPPPVPPDDPPDDRGDHPLRVLLSRLVSQVVVSGGYEYAYEYDDDDDDPVSLVVSLQSLLCVLLSSVVSVHRYYYHHPHDDSSSSSSSSNSSVVD

Organism: NCBI:txid997872

Solvent-accessible surface area (backbone atoms only — not comparable to full-atom values): 17337 Å² total; per-residue (Å²): 132,88,81,87,87,76,91,70,88,69,61,97,82,65,74,83,87,48,67,66,62,45,49,51,48,16,53,51,49,44,30,26,38,53,47,74,63,75,50,72,45,36,32,31,41,38,58,63,47,62,50,62,72,40,86,62,37,83,82,41,59,76,54,43,39,44,74,77,39,37,68,58,53,26,53,51,45,42,48,27,40,74,27,53,27,39,30,40,65,31,77,33,39,59,37,33,58,74,53,33,55,74,67,72,74,84,66,52,43,49,61,48,31,34,47,26,39,49,26,50,53,74,62,65,55,81,34,44,30,32,29,36,38,72,81,85,69,84,40,90,46,84,86,37,71,54,30,54,50,51,22,52,38,32,33,52,40,41,43,22,27,51,75,39,55,39,29,26,40,36,39,38,59,27,68,43,70,59,45,42,41,33,43,40,36,24,31,47,77,68,47,90,55,40,30,34,43,18,36,17,31,66,56,54,45,76,73,63,46,72,68,56,53,40,50,52,53,49,54,39,44,78,42,56,36,49,21,44,32,38,19,51,33,44,70,43,42,60,57,78,54,78,82,74,63,71,100,80,64,83,79,51,61,37,60,66,55,50,46,43,53,51,37,62,43,29,57,78,73,68,36,9,34,36,41,19,42,11,61,64,95,69,77,100,48,79,75,55,57,60,56,47,29,56,48,37,18,54,46,33,40,52,40,46,74,52,61,39,23,31,39,29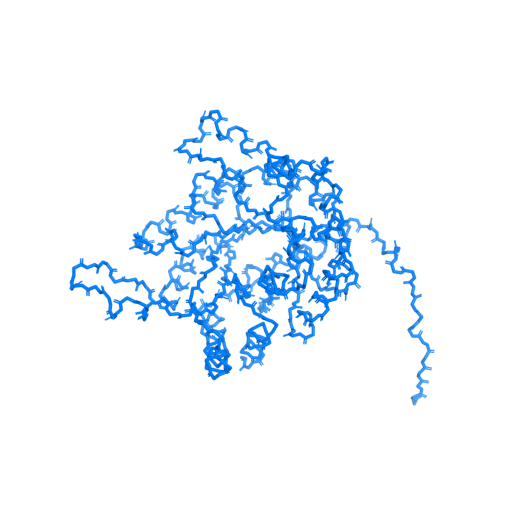,24,11,63,67,23,48,57,65,46,30,30,21,31,36,54,19,56,75,72,111

Nearest PDB structures (foldseek):
  3bof-assembly1_B  TM=7.987E-01  e=4.004E-12  Thermotoga maritima
  1q8a-assembly2_B  TM=8.243E-01  e=1.392E-11  Thermotoga maritima
  3bol-assembly1_B  TM=8.348E-01  e=3.689E-11  Thermotoga maritima
  1q7q-assembly2_B  TM=7.266E-01  e=1.876E-12  Thermotoga maritima
  1q85-assembly2_B  TM=7.796E-01  e=2.666E-11  Thermotoga maritima